Protein AF-A0AAJ2PF95-F1 (afdb_monomer)

Foldseek 3Di:
DDDPPVVVVVVVVVVVVVVVVVCCVVPPPPPPPVDPPPLPQPDPLPPLADPDDLHFHFPDWDQFPFFIKGFDQDDNVPSDGDPQPLPFAAKEKEWEAEDVDPFRVLLVSCPVVVPQQRGQYKYWYQHCPVWVLSVVLQVVLCVPAPPPDDDRAPGKMDMLSHDIDGTNVRCVPPVVVVNVVDHGGPDPVSVCCSQAVPPPDPPDPPDGSHDQIWIDGNGMIGGGDPPHDDDPVLVCLVSDSPRDPVVNNVPTD

pLDDT: mean 74.87, std 19.14, range [31.38, 97.44]

Mean predicted aligned error: 12.52 Å

Structure (mmCIF, N/CA/C/O backbone):
data_AF-A0AAJ2PF95-F1
#
_entry.id   AF-A0AAJ2PF95-F1
#
loop_
_atom_site.group_PDB
_atom_site.id
_atom_site.type_symbol
_atom_site.label_atom_id
_atom_site.label_alt_id
_atom_site.label_comp_id
_atom_site.label_asym_id
_atom_site.label_entity_id
_atom_site.label_seq_id
_atom_site.pdbx_PDB_ins_code
_atom_site.Cartn_x
_atom_site.Cartn_y
_atom_site.Cartn_z
_atom_site.occupancy
_atom_site.B_iso_or_equiv
_atom_site.auth_seq_id
_atom_site.auth_comp_id
_atom_site.auth_asym_id
_atom_site.auth_atom_id
_atom_site.pdbx_PDB_model_num
ATOM 1 N N . MET A 1 1 ? -12.229 35.354 -68.112 1.00 49.75 1 MET A N 1
ATOM 2 C CA . MET A 1 1 ? -12.678 34.132 -67.404 1.00 49.75 1 MET A CA 1
ATOM 3 C C . MET A 1 1 ? -13.772 34.491 -66.403 1.00 49.75 1 MET A C 1
ATOM 5 O O . MET A 1 1 ? -13.481 35.131 -65.404 1.00 49.75 1 MET A O 1
ATOM 9 N N . LYS A 1 2 ? -15.037 34.143 -66.683 1.00 48.41 2 LYS A N 1
ATOM 10 C CA . LYS A 1 2 ? -16.160 34.312 -65.741 1.00 48.41 2 LYS A CA 1
ATOM 11 C C . LYS A 1 2 ? -16.232 33.072 -64.848 1.00 48.41 2 LYS A C 1
ATOM 13 O O . LYS A 1 2 ? -16.823 32.069 -65.239 1.00 48.41 2 LYS A O 1
ATOM 18 N N . VAL A 1 3 ? -15.609 33.121 -63.673 1.00 49.09 3 VAL A N 1
ATOM 19 C CA . VAL A 1 3 ? -15.784 32.073 -62.657 1.00 49.09 3 VAL A CA 1
ATOM 20 C C . VAL A 1 3 ? -17.234 32.143 -62.172 1.00 49.09 3 VAL A C 1
ATOM 22 O O . VAL A 1 3 ? -17.686 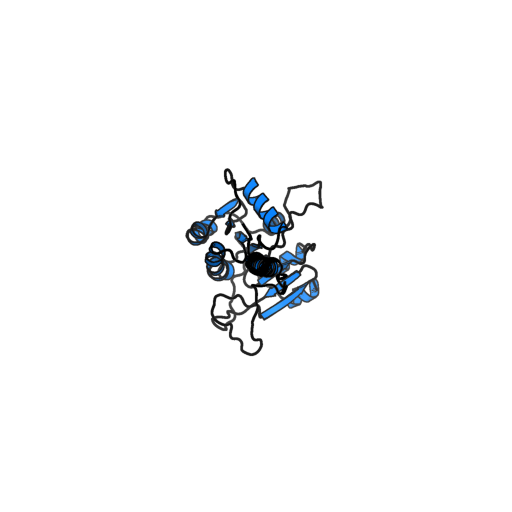33.172 -61.668 1.00 49.09 3 VAL A O 1
ATOM 25 N N . LYS A 1 4 ? -18.003 31.071 -62.405 1.00 51.25 4 LYS A N 1
ATOM 26 C CA . LYS A 1 4 ? -19.416 30.973 -62.015 1.00 51.25 4 LYS A CA 1
ATOM 27 C C . LYS A 1 4 ? -19.523 31.108 -60.493 1.00 51.25 4 LYS A C 1
ATOM 29 O O . LYS A 1 4 ? -19.040 30.235 -59.771 1.00 51.25 4 LYS A O 1
ATOM 34 N N . LYS A 1 5 ? -20.213 32.160 -60.025 1.00 54.34 5 LYS A N 1
ATOM 35 C CA . LYS A 1 5 ? -20.514 32.449 -58.603 1.00 54.34 5 LYS A CA 1
ATOM 36 C C . LYS A 1 5 ? -21.077 31.244 -57.827 1.00 54.34 5 LYS A C 1
ATOM 38 O O . LYS A 1 5 ? -20.900 31.163 -56.620 1.00 54.34 5 LYS A O 1
ATOM 43 N N . SER A 1 6 ? -21.692 30.284 -58.519 1.00 54.66 6 SER A N 1
ATOM 44 C CA . SER A 1 6 ? -22.233 29.050 -57.935 1.00 54.66 6 SER A CA 1
ATOM 45 C C . SER A 1 6 ? -21.166 28.121 -57.328 1.00 54.66 6 SER A C 1
ATOM 47 O O . SER A 1 6 ? -21.443 27.462 -56.334 1.00 54.66 6 SER A O 1
ATOM 49 N N . THR A 1 7 ? -19.935 28.118 -57.846 1.00 57.41 7 THR A N 1
ATOM 50 C CA . THR A 1 7 ? -18.866 27.217 -57.364 1.00 57.41 7 THR A CA 1
ATOM 51 C C . THR A 1 7 ? -18.285 27.671 -56.022 1.00 57.41 7 THR A C 1
ATOM 53 O O . THR A 1 7 ? -17.889 26.855 -55.197 1.00 57.41 7 THR A O 1
ATOM 56 N N . ILE A 1 8 ? -18.279 28.985 -55.772 1.00 60.03 8 ILE A N 1
ATOM 57 C CA . ILE A 1 8 ? -17.765 29.569 -54.525 1.00 60.03 8 ILE A CA 1
ATOM 58 C C . ILE A 1 8 ? -18.729 29.282 -53.366 1.00 60.03 8 ILE A C 1
ATOM 60 O O . ILE A 1 8 ? -18.287 28.950 -52.272 1.00 60.03 8 ILE A O 1
ATOM 64 N N . ALA A 1 9 ? -20.042 29.317 -53.614 1.00 60.72 9 ALA A N 1
ATOM 65 C CA . ALA A 1 9 ? -21.045 29.008 -52.593 1.00 60.72 9 ALA A CA 1
ATOM 66 C C . ALA A 1 9 ? -20.955 27.553 -52.091 1.00 60.72 9 ALA A C 1
ATOM 68 O O . ALA A 1 9 ? -21.144 27.304 -50.900 1.00 60.72 9 ALA A O 1
ATOM 69 N N . PHE A 1 10 ? -20.615 26.610 -52.977 1.00 60.78 10 PHE A N 1
ATOM 70 C CA . PHE A 1 10 ? -20.474 25.194 -52.628 1.00 60.78 10 PHE A CA 1
ATOM 71 C C . PHE A 1 10 ? -19.198 24.915 -51.814 1.00 60.78 10 PHE A C 1
ATOM 73 O O . PHE A 1 10 ? -19.219 24.154 -50.853 1.00 60.78 10 PHE A O 1
ATOM 80 N N . LEU A 1 11 ? -18.088 25.588 -52.136 1.00 58.03 11 LEU A N 1
ATOM 81 C CA . LEU A 1 11 ? -16.842 25.457 -51.370 1.00 58.03 11 LEU A CA 1
ATOM 82 C C . LEU A 1 11 ? -16.960 26.043 -49.956 1.00 58.03 11 LEU A C 1
ATOM 84 O O . LEU A 1 11 ? -16.462 25.444 -49.006 1.00 58.03 11 LEU A O 1
ATOM 88 N N . VAL A 1 12 ? -17.665 27.166 -49.788 1.00 64.88 12 VAL A N 1
ATOM 89 C CA . VAL A 1 12 ? -17.864 27.784 -48.464 1.00 64.88 12 VAL A CA 1
ATOM 90 C C . VAL A 1 12 ? -18.724 26.902 -47.552 1.00 64.88 12 VAL A C 1
ATOM 92 O O . VAL A 1 12 ? -18.428 26.786 -46.365 1.00 64.88 12 VAL A O 1
ATOM 95 N N . THR A 1 13 ? -19.740 26.221 -48.088 1.00 62.06 13 THR A N 1
ATOM 96 C CA . THR A 1 13 ? -20.596 25.323 -47.291 1.00 62.06 13 THR A CA 1
ATOM 97 C C . THR A 1 13 ? -19.867 24.053 -46.850 1.00 62.06 13 THR A C 1
ATOM 99 O O . THR A 1 13 ? -20.012 23.642 -45.700 1.00 62.06 13 THR A O 1
ATOM 102 N N . VAL A 1 14 ? -19.017 23.471 -47.704 1.00 64.62 14 VAL A N 1
ATOM 103 C CA . VAL A 1 14 ? -18.217 22.283 -47.347 1.00 64.62 14 VAL A CA 1
ATOM 104 C C . VAL A 1 14 ? -17.137 22.609 -46.304 1.00 64.62 14 VAL A C 1
ATOM 106 O O . VAL A 1 14 ? -16.909 21.816 -45.384 1.00 64.62 14 VAL A O 1
ATOM 109 N N . PHE A 1 15 ? -16.522 23.795 -46.384 1.00 64.06 15 PHE A N 1
ATOM 110 C CA . PHE A 1 15 ? -15.556 24.241 -45.374 1.00 64.06 15 PHE A CA 1
ATOM 111 C C . PHE A 1 15 ? -16.219 24.531 -44.023 1.00 64.06 15 PHE A C 1
ATOM 113 O O . PHE A 1 15 ? -15.691 24.111 -42.995 1.00 64.06 15 PHE A O 1
ATOM 120 N N . PHE A 1 16 ? -17.398 25.162 -44.002 1.00 61.66 16 PHE A N 1
ATOM 121 C CA . PHE A 1 16 ? -18.117 25.415 -42.748 1.00 61.66 16 PHE A CA 1
ATOM 122 C C . PHE A 1 16 ? -18.617 24.131 -42.078 1.00 61.66 16 PHE A C 1
ATOM 124 O O . PHE A 1 16 ? -18.521 24.020 -40.859 1.00 61.66 16 PHE A O 1
ATOM 131 N N . ALA A 1 17 ? -19.088 23.141 -42.843 1.00 63.66 17 ALA A N 1
ATOM 132 C CA . ALA A 1 17 ? -19.522 21.860 -42.280 1.00 63.66 17 ALA A CA 1
ATOM 133 C C . ALA A 1 17 ? -18.354 21.082 -41.651 1.00 63.66 17 ALA A C 1
ATOM 135 O O . ALA A 1 17 ? -18.479 20.564 -40.543 1.00 63.66 17 ALA A O 1
ATOM 136 N N . SER A 1 18 ? -17.192 21.068 -42.311 1.00 61.19 18 SER A N 1
ATOM 137 C CA . SER A 1 18 ? -15.987 20.417 -41.780 1.00 61.19 18 SER A CA 1
ATOM 138 C C . SER A 1 18 ? -15.461 21.121 -40.526 1.00 61.19 18 SER A C 1
ATOM 140 O O . SER A 1 18 ? -15.064 20.459 -39.569 1.00 61.19 18 SER A O 1
ATOM 142 N N . PHE A 1 19 ? -15.519 22.457 -40.490 1.00 62.78 19 PHE A N 1
ATOM 143 C CA . PHE A 1 19 ? -15.097 23.231 -39.323 1.00 62.78 19 PHE A CA 1
ATOM 144 C C . PHE A 1 19 ? -16.061 23.062 -38.142 1.00 62.78 19 PHE A C 1
ATOM 146 O O . PHE A 1 19 ? -15.605 22.940 -37.011 1.00 62.78 19 PHE A O 1
ATOM 153 N N . LEU A 1 20 ? -17.376 22.973 -38.385 1.00 60.09 20 LEU A N 1
ATOM 154 C CA . LEU A 1 20 ? -18.355 22.719 -37.322 1.00 60.09 20 LEU A CA 1
ATOM 155 C C . LEU A 1 20 ? -18.208 21.314 -36.729 1.00 60.09 20 LEU A C 1
ATOM 157 O O . LEU A 1 20 ? -1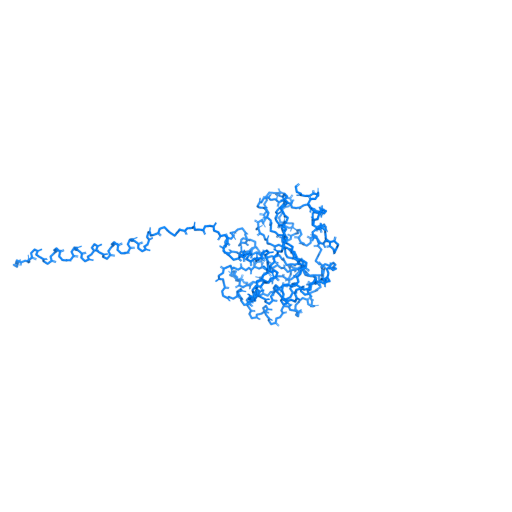8.289 21.167 -35.516 1.00 60.09 20 LEU A O 1
ATOM 161 N N . VAL A 1 21 ? -17.954 20.290 -37.549 1.00 62.69 21 VAL A N 1
ATOM 162 C CA . VAL A 1 21 ? -17.712 18.923 -37.053 1.00 62.69 21 VAL A CA 1
ATOM 163 C C . VAL A 1 21 ? -16.414 18.865 -36.247 1.00 62.69 21 VAL A C 1
ATOM 165 O O . VAL A 1 21 ? -16.394 18.276 -35.170 1.00 62.69 21 VAL A O 1
ATOM 168 N N . TYR A 1 22 ? -15.352 19.537 -36.704 1.00 62.16 22 TYR A N 1
ATOM 169 C CA . TYR A 1 22 ? -14.093 19.606 -35.960 1.00 62.16 22 TYR A CA 1
ATOM 170 C C . TYR A 1 22 ? -14.236 20.389 -34.648 1.00 62.16 22 TYR A C 1
ATOM 172 O O . TYR A 1 22 ? -13.659 20.004 -33.634 1.00 62.16 22 TYR A O 1
ATOM 180 N N . PHE A 1 23 ? -15.032 21.460 -34.636 1.00 60.00 23 PHE A N 1
ATOM 181 C CA . PHE A 1 23 ? -15.276 22.256 -33.435 1.00 60.00 23 PHE A CA 1
ATOM 182 C C . PHE A 1 23 ? -16.171 21.511 -32.439 1.00 60.00 23 PHE A C 1
ATOM 184 O O . PHE A 1 23 ? -15.844 2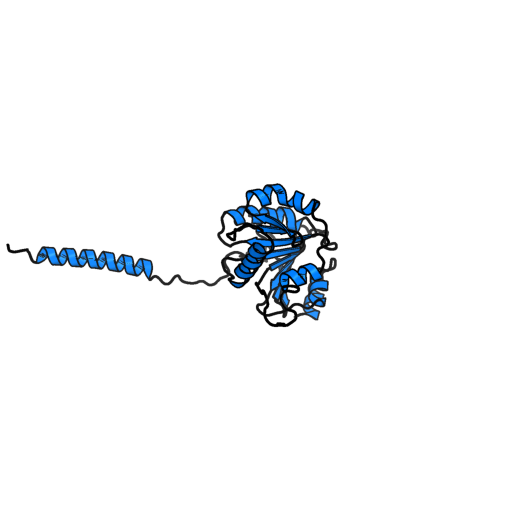1.458 -31.262 1.00 60.00 23 PHE A O 1
ATOM 191 N N . VAL A 1 24 ? -17.241 20.851 -32.894 1.00 58.19 24 VAL A N 1
ATOM 192 C CA . VAL A 1 24 ? -18.117 20.050 -32.022 1.00 58.19 24 VAL A CA 1
ATOM 193 C C . VAL A 1 24 ? -17.367 18.844 -31.453 1.00 58.19 24 VAL A C 1
ATOM 195 O O . VAL A 1 24 ? -17.472 18.592 -30.261 1.00 58.19 24 VAL A O 1
ATOM 198 N N . LEU A 1 25 ? -16.546 18.139 -32.237 1.00 55.69 25 LEU A N 1
ATOM 199 C CA . LEU A 1 25 ? -15.785 16.996 -31.717 1.00 55.69 25 LEU A CA 1
ATOM 200 C C . LEU A 1 25 ? -14.679 17.392 -30.724 1.00 55.69 25 LEU A C 1
ATOM 202 O O . LEU A 1 25 ? -14.365 16.595 -29.846 1.00 55.69 25 LEU A O 1
ATOM 206 N N . ASN A 1 26 ? -14.120 18.605 -30.818 1.00 54.12 26 ASN A N 1
ATOM 207 C CA . ASN A 1 26 ? -13.068 19.072 -29.903 1.00 54.12 26 ASN A CA 1
ATOM 208 C C . ASN A 1 26 ? -13.576 19.930 -28.729 1.00 54.12 26 ASN A C 1
ATOM 210 O O . ASN A 1 26 ? -12.820 20.157 -27.789 1.00 54.12 26 ASN A O 1
ATOM 214 N N . PHE A 1 27 ? -14.828 20.403 -28.761 1.00 46.56 27 PHE A N 1
ATOM 215 C CA . PHE A 1 27 ? -15.427 21.233 -27.703 1.00 46.56 27 PHE A CA 1
ATOM 216 C C . PHE A 1 27 ? -16.686 20.638 -27.072 1.00 46.56 27 PHE A C 1
ATOM 218 O O . PHE A 1 27 ? -17.376 21.337 -26.328 1.00 46.56 27 PHE A O 1
ATOM 225 N N . LEU A 1 28 ? -16.995 19.357 -27.295 1.00 38.19 28 LEU A N 1
ATOM 226 C CA . LEU A 1 28 ? -17.899 18.680 -26.371 1.00 38.19 28 LEU A CA 1
ATOM 227 C C . LEU A 1 28 ? -17.238 18.711 -24.985 1.00 38.19 28 LEU A C 1
ATOM 229 O O . LEU A 1 28 ? -16.157 18.138 -24.833 1.00 38.19 28 LEU A O 1
ATOM 233 N N . PRO A 1 29 ? -17.835 19.382 -23.980 1.00 36.22 29 PRO A N 1
ATOM 234 C CA . PRO A 1 29 ? -17.326 19.293 -22.628 1.00 36.22 29 PRO A CA 1
ATOM 235 C C . PRO A 1 29 ? -17.356 17.816 -22.261 1.00 36.22 29 PRO A C 1
ATOM 237 O O . PRO A 1 29 ? -18.418 17.186 -22.267 1.00 36.22 29 PRO A O 1
ATOM 240 N N . TYR A 1 30 ? -16.175 17.257 -22.000 1.00 37.72 30 TYR A N 1
ATOM 241 C CA . TYR A 1 30 ? -16.050 15.979 -21.328 1.00 37.72 30 TYR A CA 1
ATOM 242 C C . TYR A 1 30 ? -16.846 16.121 -20.035 1.00 37.72 30 TYR A C 1
ATOM 244 O O . TYR A 1 30 ? -16.465 16.851 -19.122 1.00 37.72 30 TYR A O 1
ATOM 252 N N . ARG A 1 31 ? -18.042 15.535 -20.036 1.00 31.38 31 ARG A N 1
ATOM 253 C CA . ARG A 1 31 ? -18.961 15.581 -18.914 1.00 31.38 31 ARG A CA 1
ATOM 254 C C . ARG A 1 31 ? -18.322 14.717 -17.839 1.00 31.38 31 ARG A C 1
ATOM 256 O O . ARG A 1 31 ? -18.478 13.499 -17.850 1.00 31.38 31 ARG A O 1
ATOM 263 N N . GLU A 1 32 ? -17.560 15.360 -16.961 1.00 34.88 32 GLU A N 1
ATOM 264 C CA . GLU A 1 32 ? -17.130 14.811 -15.682 1.00 34.88 32 GLU A CA 1
ATOM 265 C C . GLU A 1 32 ? -18.383 14.434 -14.891 1.00 34.88 32 GLU A C 1
ATOM 267 O O . GLU A 1 32 ? -18.931 15.204 -14.108 1.00 34.88 32 GLU A O 1
ATOM 272 N N . ASN A 1 33 ? -18.855 13.211 -15.101 1.00 32.41 33 ASN A N 1
ATOM 273 C CA . ASN A 1 33 ? -19.470 12.478 -14.015 1.00 32.41 33 ASN A CA 1
ATOM 274 C C . ASN A 1 33 ? -18.314 12.055 -13.108 1.00 32.41 33 ASN A C 1
ATOM 276 O O . ASN A 1 33 ? -17.716 10.992 -13.285 1.00 32.41 33 ASN A O 1
ATOM 280 N N . SER A 1 34 ? -17.970 12.939 -12.172 1.00 36.81 34 SER A N 1
ATOM 281 C CA . SER A 1 34 ? -17.096 12.681 -11.032 1.00 36.81 34 SER A CA 1
ATOM 282 C C . SER A 1 34 ? -17.776 11.695 -10.074 1.00 36.81 34 SER A C 1
ATOM 284 O O . SER A 1 34 ? -18.208 12.035 -8.975 1.00 36.81 34 SER A O 1
ATOM 286 N N . THR A 1 35 ? -17.926 10.459 -10.524 1.00 35.91 35 THR A N 1
ATOM 287 C CA . THR A 1 35 ? -18.159 9.312 -9.655 1.00 35.91 35 THR A CA 1
ATOM 288 C C . THR A 1 35 ? -16.923 8.448 -9.766 1.00 35.91 35 THR A C 1
ATOM 290 O O . THR A 1 35 ? -16.641 7.931 -10.849 1.00 35.91 35 THR A O 1
ATOM 293 N N . ASP A 1 36 ? -16.193 8.364 -8.658 1.00 38.47 36 ASP A N 1
ATOM 294 C CA . ASP A 1 36 ? -15.033 7.518 -8.391 1.00 38.47 36 ASP A CA 1
ATOM 295 C C . ASP A 1 36 ? -15.067 6.203 -9.172 1.00 38.47 36 ASP A C 1
ATOM 297 O O . ASP A 1 36 ? -15.659 5.195 -8.778 1.00 38.47 36 ASP A O 1
ATOM 301 N N . SER A 1 37 ? -14.453 6.226 -10.349 1.00 36.28 37 SER A N 1
ATOM 302 C CA . SER A 1 37 ? -14.441 5.093 -11.254 1.00 36.28 37 SER A CA 1
ATOM 303 C C . SER A 1 37 ? -13.314 4.149 -10.852 1.00 36.28 37 SER A C 1
ATOM 305 O O . SER A 1 37 ? -12.132 4.463 -11.013 1.00 36.28 37 SER A O 1
ATOM 307 N N . TYR A 1 38 ? -13.759 2.987 -10.362 1.00 38.72 38 TYR A N 1
ATOM 308 C CA . TYR A 1 38 ? -13.030 1.759 -10.035 1.00 38.72 38 TYR A CA 1
ATOM 309 C C . TYR A 1 38 ? -12.476 1.578 -8.618 1.00 38.72 38 TYR A C 1
ATOM 311 O O . TYR A 1 38 ? -11.459 0.926 -8.424 1.00 38.72 38 TYR A O 1
ATOM 319 N N . VAL A 1 39 ? -13.299 1.921 -7.623 1.00 41.00 39 VAL A N 1
ATOM 320 C CA . VAL A 1 39 ? -13.840 0.830 -6.794 1.00 41.00 39 VAL A CA 1
ATOM 321 C C . VAL A 1 39 ? -15.363 0.962 -6.733 1.00 41.00 39 VAL A C 1
ATOM 323 O O . VAL A 1 39 ? -15.931 1.544 -5.815 1.00 41.00 39 VAL A O 1
ATOM 326 N N . GLN A 1 40 ? -16.059 0.464 -7.759 1.00 35.66 40 GLN A N 1
ATOM 327 C CA . GLN A 1 40 ? -17.509 0.304 -7.660 1.00 35.66 40 GLN A CA 1
ATOM 328 C C . GLN A 1 40 ? -17.790 -0.875 -6.723 1.00 35.66 40 GLN A C 1
ATOM 330 O O . GLN A 1 40 ? -17.812 -2.033 -7.142 1.00 35.66 40 GLN A O 1
ATOM 335 N N . PHE A 1 41 ? -18.001 -0.566 -5.445 1.00 45.66 41 PHE A N 1
ATOM 336 C CA . PHE A 1 41 ? -18.520 -1.488 -4.438 1.00 45.66 41 PHE A CA 1
ATOM 337 C C . PHE A 1 41 ? -19.995 -1.793 -4.728 1.00 45.66 41 PHE A C 1
ATOM 339 O O . PHE A 1 41 ? -20.891 -1.346 -4.017 1.00 45.66 41 PHE A O 1
ATOM 346 N N . SER A 1 42 ? -20.289 -2.530 -5.799 1.00 35.91 42 SER A N 1
ATOM 347 C CA . SER A 1 42 ? -21.622 -3.111 -5.964 1.00 35.91 42 SER A CA 1
ATOM 348 C C . SER A 1 42 ? -21.691 -4.400 -5.149 1.00 35.91 42 SER A C 1
ATOM 350 O O . SER A 1 42 ? -21.627 -5.504 -5.676 1.00 35.91 42 SER A O 1
ATOM 352 N N . CYS A 1 43 ? -21.765 -4.259 -3.827 1.00 43.31 43 CYS A N 1
ATOM 353 C CA . CYS A 1 43 ? -22.293 -5.323 -2.985 1.00 43.31 43 CYS A CA 1
ATOM 354 C C . CYS A 1 43 ? -23.809 -5.160 -2.970 1.00 43.31 43 CYS A C 1
ATOM 356 O O . CYS A 1 43 ? -24.310 -4.171 -2.427 1.00 43.31 43 CYS A O 1
ATOM 358 N N . ARG A 1 44 ? -24.561 -6.110 -3.535 1.00 39.12 44 ARG A N 1
ATOM 359 C CA . ARG A 1 44 ? -25.987 -6.196 -3.197 1.00 39.12 44 ARG A CA 1
ATOM 360 C C . ARG A 1 44 ? -26.085 -6.597 -1.728 1.00 39.12 44 ARG A C 1
ATOM 362 O O . ARG A 1 44 ? -25.755 -7.728 -1.372 1.00 39.12 44 ARG A O 1
ATOM 369 N N . LYS A 1 45 ? -26.525 -5.657 -0.883 1.00 40.84 45 LYS A N 1
ATOM 370 C CA . LYS A 1 45 ? -26.772 -5.851 0.562 1.00 40.84 45 LYS A CA 1
ATOM 371 C C . LYS A 1 45 ? -27.725 -7.015 0.854 1.00 40.84 45 LYS A C 1
ATOM 373 O O . LYS A 1 45 ? -27.745 -7.538 1.958 1.00 40.84 45 LYS A O 1
ATOM 378 N N . ASP A 1 46 ? -28.513 -7.386 -0.137 1.00 39.69 46 ASP A N 1
ATOM 379 C CA . ASP A 1 46 ? -29.712 -8.197 -0.051 1.00 39.69 46 ASP A CA 1
ATOM 380 C C . ASP A 1 46 ? -29.495 -9.665 -0.456 1.00 39.69 46 ASP A C 1
ATOM 382 O O . ASP A 1 46 ? -30.399 -10.473 -0.258 1.00 39.69 46 ASP A O 1
ATOM 386 N N . MET A 1 47 ? -28.312 -10.052 -0.962 1.00 33.81 47 MET A N 1
ATOM 387 C CA . MET A 1 47 ? -28.090 -11.439 -1.417 1.00 33.81 47 MET A CA 1
ATOM 388 C C . MET A 1 47 ? -26.779 -12.113 -1.003 1.00 33.81 47 MET A C 1
ATOM 390 O O . MET A 1 47 ? -26.652 -13.307 -1.241 1.00 33.81 47 MET A O 1
ATOM 394 N N . GLY A 1 48 ? -25.809 -11.435 -0.382 1.00 34.81 48 GLY A N 1
ATOM 395 C CA . GLY A 1 48 ? -24.568 -12.105 0.052 1.00 34.81 48 GLY A CA 1
ATOM 396 C C . GLY A 1 48 ? -23.765 -12.774 -1.080 1.00 34.81 48 GLY A C 1
ATOM 397 O O . GLY A 1 48 ? -22.916 -13.614 -0.803 1.00 34.81 48 GLY A O 1
ATOM 398 N N . ILE A 1 49 ? -24.028 -12.409 -2.340 1.00 34.69 49 ILE A N 1
ATOM 399 C CA . ILE A 1 49 ? -23.348 -12.928 -3.530 1.00 34.69 49 ILE A CA 1
ATOM 400 C C . ILE A 1 49 ? -22.537 -11.782 -4.133 1.00 34.69 49 ILE A C 1
ATOM 402 O O . ILE A 1 49 ? -23.095 -10.782 -4.590 1.00 34.69 49 ILE A O 1
ATOM 406 N N . CYS A 1 50 ? -21.216 -11.934 -4.116 1.00 44.03 50 CYS A N 1
ATOM 407 C CA . CYS A 1 50 ? -20.279 -11.064 -4.813 1.00 44.03 50 CYS A CA 1
ATOM 408 C C . CYS A 1 50 ? -20.095 -11.644 -6.222 1.00 44.03 50 CYS A C 1
ATOM 410 O O . CYS A 1 50 ? -19.682 -12.796 -6.362 1.00 44.03 50 CYS A O 1
ATOM 412 N N . GLU A 1 51 ? -20.449 -10.901 -7.273 1.00 38.34 51 GLU A N 1
ATOM 413 C CA . GLU A 1 51 ? -20.273 -11.398 -8.640 1.00 38.34 51 GLU A CA 1
ATOM 414 C C . GLU A 1 51 ? -18.781 -11.577 -8.956 1.00 38.34 51 GLU A C 1
ATOM 416 O O . GLU A 1 51 ? -17.968 -10.654 -8.857 1.00 38.34 51 GLU A O 1
ATOM 421 N N . HIS A 1 52 ? -18.458 -12.826 -9.290 1.00 43.22 52 HIS A N 1
ATOM 422 C CA . HIS A 1 52 ? -17.170 -13.359 -9.706 1.00 43.22 52 HIS A CA 1
ATOM 423 C C . HIS A 1 52 ? -16.520 -12.486 -10.784 1.00 43.22 52 HIS A C 1
ATOM 425 O O . HIS A 1 52 ? -16.931 -12.555 -11.933 1.00 43.22 52 HIS A O 1
ATOM 431 N N . GLU A 1 53 ? -15.500 -11.700 -10.419 1.00 42.97 53 GLU A N 1
ATOM 432 C CA . GLU A 1 53 ? -14.522 -11.113 -11.357 1.00 42.97 53 GLU A CA 1
ATOM 433 C C . GLU A 1 53 ? -13.385 -10.372 -10.624 1.00 42.97 53 GLU A C 1
ATOM 435 O O . GLU A 1 53 ? -13.016 -9.254 -10.968 1.00 42.97 53 GLU A O 1
ATOM 440 N N . GLY A 1 54 ? -12.837 -10.955 -9.549 1.00 48.50 54 GLY A N 1
ATOM 441 C CA . GLY A 1 54 ? -11.697 -10.342 -8.854 1.00 48.50 54 GLY A CA 1
ATOM 442 C C . GLY A 1 54 ? -11.991 -8.921 -8.362 1.00 48.50 54 GLY A C 1
ATOM 443 O O . GLY A 1 54 ? -11.170 -8.021 -8.555 1.00 48.50 54 GLY A O 1
ATOM 444 N N . LYS A 1 55 ? -13.151 -8.714 -7.720 1.00 54.34 55 LYS A N 1
ATOM 445 C CA . LYS A 1 55 ? -13.518 -7.467 -7.029 1.00 54.34 55 LYS A CA 1
ATOM 446 C C . LYS A 1 55 ? -13.452 -7.655 -5.512 1.00 54.34 55 LYS A C 1
ATOM 448 O O . LYS A 1 55 ? -13.927 -8.664 -4.997 1.00 54.34 55 LYS A O 1
ATOM 453 N N . ILE A 1 56 ? -12.886 -6.666 -4.815 1.00 60.06 56 ILE A N 1
ATOM 454 C CA . ILE A 1 56 ? -12.833 -6.629 -3.353 1.00 60.06 56 ILE A CA 1
ATOM 455 C C . ILE A 1 56 ? -14.143 -6.029 -2.881 1.00 60.06 56 ILE A C 1
ATOM 457 O O . ILE A 1 56 ? -14.530 -4.931 -3.289 1.00 60.06 56 ILE A O 1
ATOM 461 N N . CYS A 1 57 ? -14.846 -6.776 -2.051 1.00 65.25 57 CYS A N 1
ATOM 462 C CA . CYS A 1 57 ? -16.032 -6.299 -1.378 1.00 65.25 57 CYS A CA 1
ATOM 463 C C . CYS A 1 57 ? -15.645 -5.881 0.033 1.00 65.25 57 CYS A C 1
ATOM 465 O O . CYS A 1 57 ? -14.752 -6.463 0.634 1.00 65.25 57 CYS A O 1
ATOM 467 N N . PHE A 1 58 ? -16.299 -4.837 0.529 1.00 72.69 58 PHE A N 1
ATOM 468 C CA . PHE A 1 58 ? -16.271 -4.499 1.941 1.00 72.69 58 PHE A CA 1
ATOM 469 C C . PHE A 1 58 ? -17.711 -4.366 2.388 1.00 72.69 58 PHE A C 1
ATOM 471 O O . PHE A 1 58 ? -18.480 -3.587 1.817 1.00 72.69 58 PHE A O 1
ATOM 478 N N . ARG A 1 59 ? -18.092 -5.175 3.373 1.00 72.94 59 ARG A N 1
ATOM 479 C CA . ARG A 1 59 ? -19.451 -5.171 3.924 1.00 72.94 59 ARG A CA 1
ATOM 480 C C . ARG A 1 59 ? -19.653 -4.014 4.882 1.00 72.94 59 ARG A C 1
ATOM 482 O O . ARG A 1 59 ? -20.756 -3.476 4.981 1.00 72.94 59 ARG A O 1
ATOM 489 N N . GLU A 1 60 ? -18.581 -3.633 5.563 1.00 80.88 60 GLU A N 1
ATOM 490 C CA . GLU A 1 60 ? -18.597 -2.599 6.575 1.00 80.88 60 GLU A CA 1
ATOM 491 C C . GLU A 1 60 ? -17.662 -1.464 6.185 1.00 80.88 60 GLU A C 1
ATOM 493 O O . GLU A 1 60 ? -16.596 -1.650 5.590 1.00 80.88 60 GLU A O 1
ATOM 498 N N . SER A 1 61 ? -18.083 -0.256 6.538 1.00 88.31 61 SER A N 1
ATOM 499 C CA . SER A 1 61 ? -17.225 0.909 6.461 1.00 88.31 61 SER A CA 1
ATOM 500 C C . SER A 1 61 ? -17.416 1.779 7.685 1.00 88.31 61 SER A C 1
ATOM 502 O O . SER A 1 61 ? -18.553 2.017 8.097 1.00 88.31 61 SER A O 1
ATOM 504 N N . LEU A 1 62 ? -16.315 2.300 8.207 1.00 91.12 62 LEU A N 1
ATOM 505 C CA . LEU A 1 62 ? -16.298 3.248 9.304 1.00 91.12 62 LEU A CA 1
ATOM 506 C C . LEU A 1 62 ? -15.650 4.546 8.835 1.00 91.12 62 LEU A C 1
ATOM 508 O O . LEU A 1 62 ? -14.492 4.559 8.427 1.00 91.12 62 LEU A O 1
ATOM 512 N N . GLU A 1 63 ? -16.401 5.637 8.927 1.00 93.38 63 GLU A N 1
ATOM 513 C CA . GLU A 1 63 ? -15.841 6.977 8.806 1.00 93.38 63 GLU A CA 1
ATOM 514 C C . GLU A 1 63 ? -15.204 7.365 10.146 1.00 93.38 63 GLU A C 1
ATOM 516 O O . GLU A 1 63 ? -15.822 7.267 11.210 1.00 93.38 63 GLU A O 1
ATOM 521 N N . THR A 1 64 ? -13.955 7.803 10.084 1.00 92.94 64 THR A N 1
ATOM 522 C CA . THR A 1 64 ? -13.193 8.339 11.215 1.00 92.94 64 THR A CA 1
ATOM 523 C C . THR A 1 64 ? -12.755 9.756 10.877 1.00 92.94 64 THR A C 1
ATOM 525 O O . THR A 1 64 ? -12.804 10.178 9.714 1.00 92.94 64 THR A O 1
ATOM 528 N N . LYS A 1 65 ? -12.257 10.502 11.863 1.00 91.06 65 LYS A N 1
ATOM 529 C CA . LYS A 1 65 ? -11.654 11.813 11.587 1.00 91.06 65 LYS A CA 1
ATOM 530 C C . LYS A 1 65 ? -10.460 11.737 10.625 1.00 91.06 65 LYS A C 1
ATOM 532 O O . LYS A 1 65 ? -10.238 12.687 9.889 1.00 91.06 65 LYS A O 1
ATOM 537 N N . TYR A 1 66 ? -9.760 10.599 10.568 1.00 90.12 66 TYR A N 1
ATOM 538 C CA . TYR A 1 66 ? -8.567 10.404 9.735 1.00 90.12 66 TYR A CA 1
ATOM 539 C C . TYR A 1 66 ? -8.843 9.866 8.328 1.00 90.12 66 TYR A C 1
ATOM 541 O O . TYR A 1 66 ? -7.943 9.839 7.489 1.00 90.12 66 TYR A O 1
ATOM 549 N N . GLY A 1 67 ? -10.065 9.409 8.061 1.00 90.75 67 GLY A N 1
ATOM 550 C CA . GLY A 1 67 ? -10.400 8.742 6.811 1.00 90.75 67 GLY A CA 1
ATOM 551 C C . GLY A 1 67 ? -11.411 7.625 6.989 1.00 90.75 67 GLY A C 1
ATOM 552 O O . GLY A 1 67 ? -12.034 7.475 8.044 1.00 90.75 67 GLY A O 1
ATOM 553 N N . LYS A 1 68 ? -11.555 6.831 5.938 1.00 93.25 68 LYS A N 1
ATOM 554 C CA . LYS A 1 68 ? -12.510 5.737 5.867 1.00 93.25 68 LYS A CA 1
ATOM 555 C C . LYS A 1 68 ? -11.796 4.406 6.016 1.00 93.25 68 LYS A C 1
ATOM 557 O O . LYS A 1 68 ? -10.867 4.110 5.268 1.00 93.25 68 LYS A O 1
ATOM 562 N N . ILE A 1 69 ? -12.262 3.591 6.952 1.00 92.31 69 ILE A N 1
ATOM 563 C CA . ILE A 1 69 ? -11.865 2.192 7.055 1.00 92.31 69 ILE A CA 1
ATOM 564 C C . ILE A 1 69 ? -12.903 1.364 6.318 1.00 92.31 69 ILE A C 1
ATOM 566 O O . ILE A 1 69 ? -14.096 1.473 6.594 1.00 92.31 69 ILE A O 1
ATOM 570 N N . LEU A 1 70 ? -12.444 0.541 5.390 1.00 90.62 70 LEU A N 1
ATOM 571 C CA . LEU A 1 70 ? -13.232 -0.484 4.728 1.00 90.62 70 LEU A CA 1
ATOM 572 C C . LEU A 1 70 ? -12.833 -1.835 5.320 1.00 90.62 70 LEU A C 1
ATOM 574 O O . LEU A 1 70 ? -11.640 -2.095 5.476 1.00 90.62 70 LEU A O 1
ATOM 578 N N . TYR A 1 71 ? -13.807 -2.665 5.680 1.00 83.88 71 TYR A N 1
ATOM 579 C CA . TYR A 1 71 ? -13.574 -3.936 6.367 1.00 83.88 71 TYR A CA 1
ATOM 580 C C . TYR A 1 71 ? -14.457 -5.047 5.790 1.00 83.88 71 TYR A C 1
ATOM 582 O O . TYR A 1 71 ? -15.657 -4.843 5.569 1.00 83.88 71 TYR A O 1
ATOM 590 N N . ASP A 1 72 ? -13.860 -6.216 5.536 1.00 76.12 72 ASP A N 1
ATOM 591 C CA . ASP A 1 72 ? -14.601 -7.431 5.185 1.00 76.12 72 ASP A CA 1
ATOM 592 C C . ASP A 1 72 ? -14.093 -8.653 5.962 1.00 76.12 72 ASP A C 1
ATOM 594 O O . ASP A 1 72 ? -13.023 -9.176 5.657 1.00 76.12 72 ASP A O 1
ATOM 598 N N . PRO A 1 73 ? -14.831 -9.161 6.957 1.00 60.25 73 PRO A N 1
ATOM 599 C CA . PRO A 1 73 ? -14.471 -10.410 7.623 1.00 60.25 73 PRO A CA 1
ATOM 600 C C . PRO A 1 73 ? -14.735 -11.668 6.772 1.00 60.25 73 PRO A C 1
ATOM 602 O O . PRO A 1 73 ? -14.371 -12.767 7.191 1.00 60.25 73 PRO A O 1
ATOM 605 N N . PHE A 1 74 ? -15.365 -11.552 5.596 1.00 60.75 74 PHE A N 1
ATOM 606 C CA . PHE A 1 74 ? -15.859 -12.704 4.843 1.00 60.75 74 PHE A CA 1
ATOM 607 C C . PHE A 1 74 ? -15.174 -12.899 3.490 1.00 60.75 74 PHE A C 1
ATOM 609 O O . PHE A 1 74 ? -15.003 -11.972 2.702 1.00 60.75 74 PHE A O 1
ATOM 616 N N . ASP A 1 75 ? -14.891 -14.160 3.165 1.00 62.09 75 ASP A N 1
ATOM 617 C CA . ASP A 1 75 ? -14.597 -14.556 1.795 1.00 62.09 75 ASP A CA 1
ATOM 618 C C . ASP A 1 75 ? -15.873 -14.475 0.957 1.00 62.09 75 ASP A C 1
ATOM 620 O O . ASP A 1 75 ? -16.784 -15.302 1.076 1.00 62.09 75 ASP A O 1
ATOM 624 N N . CYS A 1 76 ? -15.928 -13.517 0.046 1.00 56.59 76 CYS A N 1
ATOM 625 C CA . CYS A 1 76 ? -16.981 -13.450 -0.958 1.00 56.59 76 CYS A CA 1
ATOM 626 C C . CYS A 1 76 ? -17.132 -14.731 -1.793 1.00 56.59 76 CYS A C 1
ATOM 628 O O . CYS A 1 76 ? -18.234 -15.019 -2.257 1.00 56.59 76 CYS A O 1
ATOM 630 N N . SER A 1 77 ? -16.047 -15.479 -2.017 1.00 56.94 77 SER A N 1
ATOM 631 C CA . SER A 1 77 ? -16.056 -16.656 -2.890 1.00 56.94 77 SER A CA 1
ATOM 632 C C . SER A 1 77 ? -16.538 -17.925 -2.189 1.00 56.94 77 SER A C 1
ATOM 634 O O . SER A 1 77 ? -17.200 -18.752 -2.814 1.00 56.94 77 SER A O 1
ATOM 636 N N . SER A 1 78 ? -16.264 -18.071 -0.890 1.00 59.16 78 SER A N 1
ATOM 637 C CA . SER A 1 78 ? -16.683 -19.244 -0.114 1.00 59.16 78 SER A CA 1
ATOM 638 C C . SER A 1 78 ? -17.880 -18.992 0.805 1.00 59.16 78 SER A C 1
ATOM 640 O O . SER A 1 78 ? -18.446 -19.950 1.335 1.00 59.16 78 SER A O 1
ATOM 642 N N . GLY A 1 79 ? -18.287 -17.731 0.994 1.00 62.53 79 GLY A N 1
ATOM 643 C CA . GLY A 1 79 ? -19.373 -17.350 1.901 1.00 62.53 79 GLY A CA 1
ATOM 644 C C . GLY A 1 79 ? -19.062 -17.631 3.375 1.00 62.53 79 GLY A C 1
ATOM 645 O O . GLY A 1 79 ? -19.974 -17.623 4.201 1.00 62.53 79 GLY A O 1
ATOM 646 N N . LYS A 1 80 ? -17.795 -17.907 3.703 1.00 62.06 80 LYS A N 1
ATOM 647 C CA . LYS A 1 80 ? -17.322 -18.227 5.051 1.00 62.06 80 LYS A CA 1
ATOM 648 C C . LYS A 1 80 ? -16.498 -17.080 5.615 1.00 62.06 80 LYS A C 1
ATOM 650 O O . LYS A 1 80 ? -15.879 -16.315 4.878 1.00 62.06 80 LYS A O 1
ATOM 655 N N . GLU A 1 81 ? -16.514 -16.974 6.935 1.00 64.12 81 GLU A N 1
ATOM 656 C CA . GLU A 1 81 ? -15.585 -16.118 7.663 1.00 64.12 81 GLU A CA 1
ATOM 657 C C . GLU A 1 81 ? -14.168 -16.657 7.436 1.00 64.12 81 GLU A C 1
ATOM 659 O O . GLU A 1 81 ? -13.934 -17.862 7.584 1.00 64.12 81 GLU A O 1
ATOM 664 N N . ILE A 1 82 ? -13.251 -15.795 6.991 1.00 63.56 82 ILE A N 1
ATOM 665 C CA . ILE A 1 82 ? -11.843 -16.178 6.862 1.00 63.56 82 ILE A CA 1
ATOM 666 C C . ILE A 1 82 ? -11.176 -15.838 8.181 1.00 63.56 82 ILE A C 1
ATOM 668 O O . ILE A 1 82 ? -11.134 -14.679 8.590 1.00 63.56 82 ILE A O 1
ATOM 672 N N . GLU A 1 83 ? -10.594 -16.848 8.811 1.00 64.69 83 GLU A N 1
ATOM 673 C CA . GLU A 1 83 ? -9.601 -16.614 9.845 1.00 64.69 83 GLU A CA 1
ATOM 674 C C . GLU A 1 83 ? -8.316 -16.141 9.157 1.00 64.69 83 GLU A C 1
ATOM 676 O O . GLU A 1 83 ? -7.581 -16.922 8.549 1.00 64.69 83 GLU A O 1
ATOM 681 N N . TYR A 1 84 ? -8.097 -14.827 9.163 1.00 68.06 84 TYR A N 1
ATOM 682 C CA . TYR A 1 84 ? -6.860 -14.241 8.668 1.00 68.06 84 TYR A CA 1
ATOM 683 C C . TYR A 1 84 ? -5.785 -14.369 9.743 1.00 68.06 84 TYR A C 1
ATOM 685 O O . TYR A 1 84 ? -5.967 -13.919 10.875 1.00 68.06 84 TYR A O 1
ATOM 693 N N . ASP A 1 85 ? -4.634 -14.924 9.370 1.00 69.44 85 ASP A N 1
ATOM 694 C CA . ASP A 1 85 ? -3.439 -14.873 10.204 1.00 69.44 85 ASP A CA 1
ATOM 695 C C . ASP A 1 85 ? -2.858 -13.442 10.174 1.00 69.44 85 ASP A C 1
ATOM 697 O O . ASP A 1 85 ? -2.002 -13.094 9.356 1.00 69.44 85 ASP A O 1
ATOM 701 N N . CYS A 1 86 ? -3.400 -12.588 11.046 1.00 71.88 86 CYS A N 1
ATOM 702 C CA . CYS A 1 86 ? -3.072 -11.168 11.178 1.00 71.8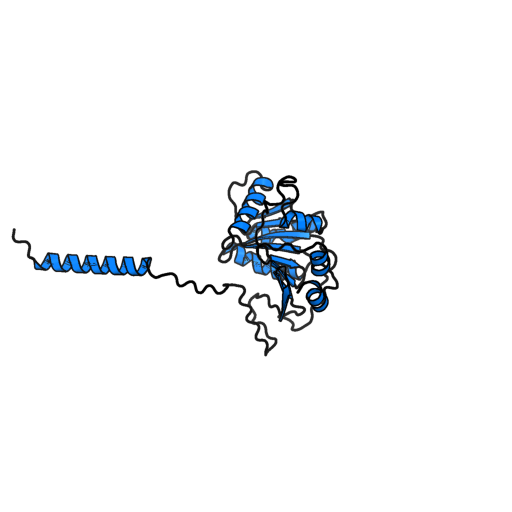8 86 CYS A CA 1
ATOM 703 C C . CYS A 1 86 ? -2.031 -10.876 12.264 1.00 71.88 86 CYS A C 1
ATOM 705 O O . CYS A 1 86 ? -2.111 -9.836 12.932 1.00 71.88 86 CYS A O 1
ATOM 707 N N . TYR A 1 87 ? -1.069 -11.775 12.490 1.00 73.88 87 TYR A N 1
ATOM 708 C CA . TYR A 1 87 ? 0.044 -11.475 13.391 1.00 73.88 87 TYR A CA 1
ATOM 709 C C . TYR A 1 87 ? 0.964 -10.383 12.823 1.00 73.88 87 TYR A C 1
ATOM 711 O O . TYR A 1 87 ? 0.923 -10.066 11.637 1.00 73.88 87 TYR A O 1
ATOM 719 N N . SER A 1 88 ? 1.785 -9.803 13.710 1.00 67.00 88 SER A N 1
ATOM 720 C CA . SER A 1 88 ? 2.672 -8.660 13.440 1.00 67.00 88 SER A CA 1
ATOM 721 C C . SER A 1 88 ? 3.269 -8.693 12.024 1.00 67.00 88 SER A C 1
ATOM 723 O O . SER A 1 88 ? 3.963 -9.666 11.693 1.00 67.00 88 SER A O 1
ATOM 725 N N . PRO A 1 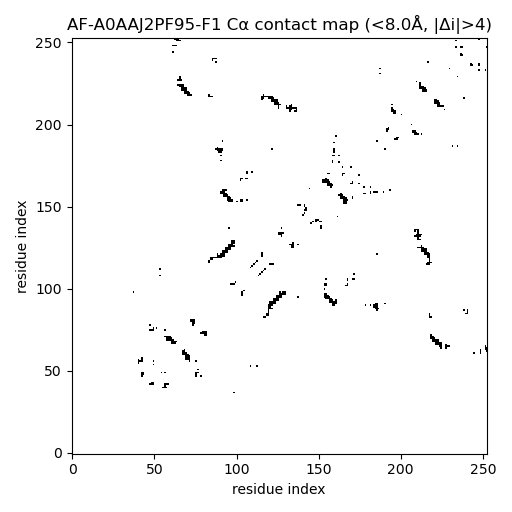89 ? 3.015 -7.667 11.186 1.00 67.00 89 PRO A N 1
ATOM 726 C CA . PRO A 1 89 ? 3.405 -7.708 9.791 1.00 67.00 89 PRO A CA 1
ATOM 727 C C . PRO A 1 89 ? 4.920 -7.795 9.668 1.00 67.00 89 PRO A C 1
ATOM 729 O O . PRO A 1 89 ? 5.673 -6.968 10.184 1.00 67.00 89 PRO A O 1
ATOM 732 N N . LYS A 1 90 ? 5.385 -8.811 8.945 1.00 75.50 90 LYS A N 1
ATOM 733 C CA . LYS A 1 90 ? 6.822 -8.994 8.711 1.00 75.50 90 LYS A CA 1
ATOM 734 C C . LYS A 1 90 ? 7.320 -8.142 7.551 1.00 75.50 90 LYS A C 1
ATOM 736 O O . LYS A 1 90 ? 8.487 -7.779 7.523 1.00 75.50 90 LYS A O 1
ATOM 741 N N . THR A 1 91 ? 6.438 -7.762 6.629 1.00 88.50 91 THR A N 1
ATOM 742 C CA . THR A 1 91 ? 6.841 -7.093 5.390 1.00 88.50 91 THR A CA 1
ATOM 743 C C . THR A 1 91 ? 5.921 -5.926 5.062 1.00 88.50 91 THR A C 1
ATOM 745 O O . THR A 1 91 ? 4.697 -6.075 5.065 1.00 88.50 91 THR A O 1
ATOM 748 N N . CYS A 1 92 ? 6.520 -4.770 4.759 1.00 89.75 92 CYS A N 1
ATOM 749 C CA . CYS A 1 92 ? 5.813 -3.649 4.151 1.00 89.75 92 CYS A CA 1
ATOM 750 C C . CYS A 1 92 ? 6.069 -3.658 2.641 1.00 89.75 92 CYS A C 1
ATOM 752 O O . CYS A 1 92 ? 7.221 -3.729 2.199 1.00 89.75 92 CYS A O 1
ATOM 754 N N . LEU A 1 93 ? 5.011 -3.514 1.856 1.00 93.25 93 LEU A N 1
ATOM 755 C CA . LEU A 1 93 ? 5.067 -3.279 0.423 1.00 93.25 93 LEU A CA 1
ATOM 756 C C . LEU A 1 93 ? 4.607 -1.858 0.128 1.00 93.25 93 LEU A C 1
ATOM 758 O O . LEU A 1 93 ? 3.594 -1.412 0.655 1.00 93.25 93 LEU A O 1
ATOM 762 N N . ILE A 1 94 ? 5.322 -1.167 -0.746 1.00 93.31 94 ILE A N 1
ATOM 763 C CA . ILE A 1 94 ? 4.922 0.135 -1.279 1.00 93.31 94 ILE A CA 1
ATOM 764 C C . ILE A 1 94 ? 4.688 -0.065 -2.756 1.00 93.31 94 ILE A C 1
ATOM 766 O O . ILE A 1 94 ? 5.619 -0.415 -3.477 1.00 93.31 94 ILE A O 1
ATOM 770 N N . TYR A 1 95 ? 3.456 0.119 -3.195 1.00 95.56 95 TYR A N 1
ATOM 771 C CA . TYR A 1 95 ? 3.034 -0.193 -4.544 1.00 95.56 95 TYR A CA 1
ATOM 772 C C . TYR A 1 95 ? 2.558 1.060 -5.249 1.00 95.56 95 TYR A C 1
ATOM 774 O O . TYR A 1 95 ? 1.592 1.680 -4.818 1.00 95.56 95 TYR A O 1
ATOM 782 N N . PHE A 1 96 ? 3.215 1.412 -6.347 1.00 95.69 96 PHE A N 1
ATOM 783 C CA . PHE A 1 96 ? 2.757 2.483 -7.219 1.00 95.69 96 PHE A CA 1
ATOM 784 C C . PHE A 1 96 ? 2.054 1.882 -8.431 1.00 95.69 96 PHE A C 1
ATOM 786 O O . PHE A 1 96 ? 2.613 1.033 -9.137 1.00 95.69 96 PHE A O 1
ATOM 793 N N . THR A 1 97 ? 0.827 2.336 -8.652 1.00 97.06 97 THR A N 1
ATOM 794 C CA . THR A 1 97 ? -0.101 1.829 -9.664 1.00 97.06 97 THR A CA 1
ATOM 795 C C . THR A 1 97 ? -0.824 2.975 -10.369 1.00 97.06 97 THR A C 1
ATOM 797 O O . THR A 1 97 ? -0.666 4.142 -10.009 1.00 97.06 97 THR A O 1
ATOM 800 N N . GLY A 1 98 ? -1.603 2.647 -11.396 1.00 94.88 98 GLY A N 1
ATOM 801 C CA . GLY A 1 98 ? -2.328 3.609 -12.215 1.00 94.88 98 GLY A CA 1
ATOM 802 C C . GLY A 1 98 ? -3.638 3.034 -12.739 1.00 94.88 98 GLY A C 1
ATOM 803 O O . GLY A 1 98 ? -3.639 2.019 -13.442 1.00 94.88 98 GLY A O 1
ATOM 804 N N . ILE A 1 99 ? -4.758 3.698 -12.458 1.00 90.44 99 ILE A N 1
ATOM 805 C CA . ILE A 1 99 ? -6.072 3.325 -12.985 1.00 90.44 99 ILE A CA 1
ATOM 806 C C . ILE A 1 99 ? -6.055 3.496 -14.504 1.00 90.44 99 ILE A C 1
ATOM 808 O O . ILE A 1 99 ? -5.840 4.588 -15.025 1.00 90.44 99 ILE A O 1
ATOM 812 N N . GLY A 1 100 ? -6.310 2.401 -15.220 1.00 91.25 100 GLY A N 1
ATOM 813 C CA . GLY A 1 100 ? -6.232 2.355 -16.681 1.00 91.25 100 GLY A CA 1
ATOM 814 C C . GLY A 1 100 ? -4.863 1.939 -17.228 1.00 91.25 100 GLY A C 1
ATOM 815 O O . GLY A 1 100 ? -4.706 1.884 -18.444 1.00 91.25 100 GLY A O 1
ATOM 816 N N . CYS A 1 101 ? -3.887 1.601 -16.376 1.00 93.69 101 CYS A N 1
ATOM 817 C CA . CYS A 1 101 ? -2.616 1.022 -16.811 1.00 93.69 101 CYS A CA 1
ATOM 818 C C . CYS A 1 101 ? -2.769 -0.487 -17.118 1.00 93.69 101 CYS A C 1
ATOM 820 O O . CYS A 1 101 ? -3.007 -1.274 -16.196 1.00 93.69 101 CYS A O 1
ATOM 822 N N . PRO A 1 102 ? -2.563 -0.943 -18.372 1.00 95.31 102 PRO A N 1
ATOM 823 C CA . PRO A 1 102 ? -2.716 -2.358 -18.731 1.00 95.31 102 PRO A CA 1
ATOM 824 C C . PRO A 1 102 ? -1.730 -3.296 -18.024 1.00 95.31 102 PRO A C 1
ATOM 826 O O . PRO A 1 102 ? -2.037 -4.467 -17.817 1.00 95.31 102 PRO A O 1
ATOM 829 N N . HIS A 1 103 ? -0.545 -2.802 -17.654 1.00 96.62 103 HIS A N 1
ATOM 830 C CA . HIS A 1 103 ? 0.436 -3.586 -16.900 1.00 96.62 103 HIS A CA 1
ATOM 831 C C . HIS A 1 103 ? 0.040 -3.720 -15.422 1.00 96.62 103 HIS A C 1
ATOM 833 O O . HIS A 1 103 ? 0.172 -4.807 -14.863 1.00 96.62 103 HIS A O 1
ATOM 839 N N . CYS A 1 104 ? -0.515 -2.667 -14.808 1.00 95.75 104 CYS A N 1
ATOM 840 C CA . CYS A 1 104 ? -1.026 -2.730 -13.432 1.00 95.75 104 CYS A CA 1
ATOM 841 C C . CYS A 1 104 ? -2.215 -3.690 -13.324 1.00 95.75 104 CYS A C 1
ATOM 843 O O . CYS A 1 104 ? -2.234 -4.532 -12.434 1.00 95.75 104 CYS A O 1
ATOM 845 N N . ALA A 1 105 ? -3.125 -3.676 -14.305 1.00 92.75 105 ALA A N 1
ATOM 846 C CA . ALA A 1 105 ? -4.287 -4.569 -14.339 1.00 92.75 105 ALA A CA 1
ATOM 847 C C . ALA A 1 105 ? -3.930 -6.069 -14.315 1.00 92.75 105 ALA A C 1
ATOM 849 O O . ALA A 1 105 ? -4.740 -6.891 -13.892 1.00 92.75 105 ALA A O 1
ATOM 850 N N . LYS A 1 106 ? -2.719 -6.443 -14.751 1.00 94.12 106 LYS A N 1
ATOM 851 C CA . LYS A 1 106 ? -2.214 -7.818 -14.618 1.00 94.12 106 LYS A CA 1
ATOM 852 C C . LYS A 1 106 ? -1.652 -8.105 -13.229 1.00 94.12 106 LYS A C 1
ATOM 854 O O . LYS A 1 106 ? -1.711 -9.243 -12.786 1.00 94.12 106 LYS A O 1
ATOM 859 N N . VAL A 1 107 ? -1.067 -7.109 -12.568 1.00 95.50 107 VAL A N 1
ATOM 860 C CA . VAL A 1 107 ? -0.452 -7.253 -11.243 1.00 95.50 107 VAL A CA 1
ATOM 861 C C . VAL A 1 107 ? -1.503 -7.229 -10.142 1.00 95.50 107 VAL A C 1
ATOM 863 O O . VAL A 1 107 ? -1.442 -8.077 -9.254 1.00 95.50 107 VAL A O 1
ATOM 866 N N . ASP A 1 108 ? -2.475 -6.319 -10.213 1.00 92.25 108 ASP A N 1
ATOM 867 C CA . ASP A 1 108 ? -3.433 -6.059 -9.134 1.00 92.25 108 ASP A CA 1
ATOM 868 C C . ASP A 1 108 ? -4.120 -7.339 -8.622 1.00 92.25 108 ASP A C 1
ATOM 870 O O . ASP A 1 108 ? -4.063 -7.592 -7.417 1.00 92.25 108 ASP A O 1
ATOM 874 N N . PRO A 1 109 ? -4.683 -8.230 -9.468 1.00 87.56 109 PRO A N 1
ATOM 875 C CA . PRO A 1 109 ? -5.362 -9.417 -8.954 1.00 87.56 109 PRO A CA 1
ATOM 876 C C . PRO A 1 109 ? -4.409 -10.370 -8.219 1.00 87.56 109 PRO A C 1
ATOM 878 O O . PRO A 1 109 ? -4.762 -10.958 -7.196 1.00 87.56 109 PRO A O 1
ATOM 881 N N . HIS A 1 110 ? -3.178 -10.511 -8.711 1.00 89.56 110 HIS A N 1
ATOM 882 C CA . HIS A 1 110 ? -2.172 -11.363 -8.081 1.00 89.56 110 HIS A CA 1
ATOM 883 C C . HIS A 1 110 ? -1.647 -10.752 -6.783 1.00 89.56 110 HIS A C 1
ATOM 885 O O . HIS A 1 110 ? -1.433 -11.479 -5.814 1.00 89.56 110 HIS A O 1
ATOM 891 N N . LEU A 1 111 ? -1.468 -9.432 -6.745 1.00 90.81 111 LEU A N 1
ATOM 892 C CA . LEU A 1 111 ? -1.000 -8.725 -5.563 1.00 90.81 111 LEU A CA 1
ATOM 893 C C . LEU A 1 111 ? -2.065 -8.731 -4.465 1.00 90.81 111 LEU A C 1
A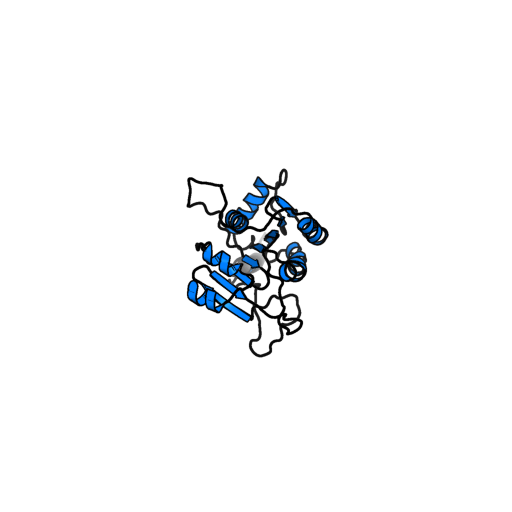TOM 895 O O . LEU A 1 111 ? -1.787 -9.183 -3.359 1.00 90.81 111 LEU A O 1
ATOM 899 N N . PHE A 1 112 ? -3.286 -8.284 -4.756 1.00 87.50 112 PHE A N 1
ATOM 900 C CA . PHE A 1 112 ? -4.320 -8.146 -3.732 1.00 87.50 112 PHE A CA 1
ATOM 901 C C . PHE A 1 112 ? -4.895 -9.508 -3.299 1.00 87.50 112 PHE A C 1
ATOM 903 O O . PHE A 1 112 ? -4.851 -9.823 -2.111 1.00 87.50 112 PHE A O 1
ATOM 910 N N . TYR A 1 113 ? -5.354 -10.357 -4.230 1.00 77.75 113 TYR A N 1
ATOM 911 C CA . TYR A 1 113 ? -5.964 -11.662 -3.889 1.00 77.75 113 TYR A CA 1
ATOM 912 C C . TYR A 1 113 ? -4.944 -12.777 -3.702 1.00 77.75 113 TYR A C 1
ATOM 914 O O . TYR A 1 113 ? -5.104 -13.670 -2.869 1.00 77.75 113 TYR A O 1
ATOM 922 N N . GLY A 1 114 ? -3.912 -12.781 -4.543 1.00 78.69 114 GL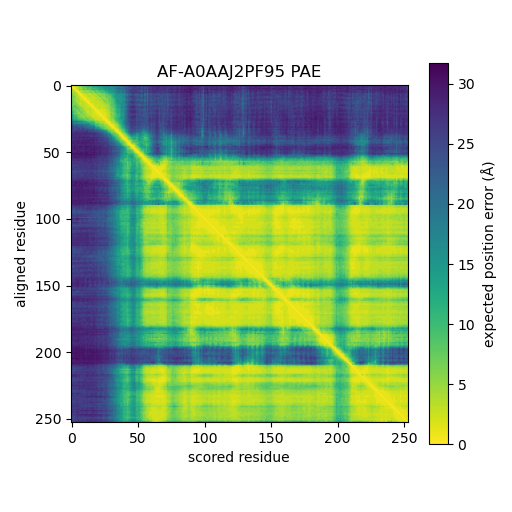Y A N 1
ATOM 923 C CA . GLY A 1 114 ? -2.916 -13.845 -4.543 1.00 78.69 114 GLY A CA 1
ATOM 924 C C . GLY A 1 114 ? -1.920 -13.727 -3.395 1.00 78.69 114 GLY A C 1
ATOM 925 O O . GLY A 1 114 ? -1.382 -14.751 -2.976 1.00 78.69 114 GLY A O 1
ATOM 926 N N . PHE A 1 115 ? -1.690 -12.512 -2.891 1.00 85.38 115 PHE A N 1
ATOM 927 C CA . PHE A 1 115 ? -0.560 -12.236 -2.016 1.00 85.38 115 PHE A CA 1
ATOM 928 C C . PHE A 1 115 ? -0.952 -11.512 -0.723 1.00 85.38 115 PHE A C 1
ATOM 930 O O . PHE A 1 115 ? -0.833 -12.110 0.343 1.00 85.38 115 PHE A O 1
ATOM 937 N N . VAL A 1 116 ? -1.469 -10.283 -0.784 1.00 85.88 116 VAL A N 1
ATOM 938 C CA . VAL A 1 116 ? -1.766 -9.468 0.411 1.00 85.88 116 VAL A CA 1
ATOM 939 C C . VAL A 1 116 ? -2.838 -10.099 1.294 1.00 85.88 116 VAL A C 1
ATOM 941 O O . VAL A 1 116 ? -2.653 -10.172 2.500 1.00 85.88 116 VAL A O 1
ATOM 944 N N . GLN A 1 117 ? -3.918 -10.633 0.721 1.00 78.00 117 GLN A N 1
ATOM 945 C CA . GLN A 1 117 ? -4.964 -11.294 1.516 1.00 78.00 117 GLN A CA 1
ATOM 946 C C . GLN A 1 117 ? -4.503 -12.583 2.209 1.00 78.00 117 GLN A C 1
ATOM 948 O O . GLN A 1 117 ? -5.145 -13.031 3.154 1.00 78.00 117 GLN A O 1
ATOM 953 N N . LYS A 1 118 ? -3.423 -13.209 1.730 1.00 78.25 118 LYS A N 1
ATOM 954 C CA . LYS A 1 118 ? -2.973 -14.533 2.191 1.00 78.25 118 LYS A CA 1
ATOM 955 C C . LYS A 1 118 ? -1.755 -14.480 3.107 1.00 78.25 118 LYS A C 1
ATOM 957 O O . LYS A 1 118 ? -1.303 -15.527 3.556 1.00 78.25 118 LYS A O 1
ATOM 962 N N . ASN A 1 119 ? -1.191 -13.297 3.335 1.00 82.00 119 ASN A N 1
ATOM 963 C CA . ASN A 1 119 ? 0.044 -13.116 4.088 1.00 82.00 119 ASN A CA 1
ATOM 964 C C . ASN A 1 119 ? -0.087 -11.897 5.020 1.00 82.00 119 ASN A C 1
ATOM 966 O O . ASN A 1 119 ? -0.747 -10.930 4.641 1.00 82.00 119 ASN A O 1
ATOM 970 N N . PRO A 1 120 ? 0.579 -11.880 6.190 1.00 83.69 120 PRO A N 1
ATOM 971 C CA . PRO A 1 120 ? 0.594 -10.735 7.106 1.00 83.69 120 PRO A CA 1
ATOM 972 C C . PRO A 1 120 ? 1.475 -9.603 6.550 1.00 83.69 120 PRO A C 1
ATOM 974 O O . PRO A 1 120 ? 2.594 -9.349 7.008 1.00 83.69 120 PRO A O 1
ATOM 977 N N . ILE A 1 121 ? 0.984 -8.952 5.499 1.00 89.19 121 ILE A N 1
ATOM 978 C CA . ILE A 1 121 ? 1.674 -7.914 4.737 1.00 89.19 121 ILE A CA 1
ATOM 979 C C . ILE A 1 121 ? 0.902 -6.609 4.866 1.00 89.19 121 ILE A C 1
ATOM 981 O O . ILE A 1 121 ? -0.314 -6.570 4.673 1.00 89.19 121 ILE A O 1
ATOM 985 N N . VAL A 1 122 ? 1.626 -5.525 5.137 1.00 91.38 122 VAL A N 1
ATOM 986 C CA . VAL A 1 122 ? 1.094 -4.171 4.968 1.00 91.38 122 VAL A CA 1
ATOM 987 C C . VAL A 1 122 ? 1.414 -3.725 3.555 1.00 91.38 122 VAL A C 1
ATOM 989 O O . VAL A 1 122 ? 2.583 -3.665 3.180 1.00 91.38 122 VAL A O 1
ATOM 992 N N . LEU A 1 123 ? 0.396 -3.399 2.770 1.00 92.88 123 LEU A N 1
ATOM 993 C CA . LEU A 1 123 ? 0.566 -2.829 1.440 1.00 92.88 123 LEU A CA 1
ATOM 994 C C . LEU A 1 123 ? 0.119 -1.365 1.455 1.00 92.88 123 LEU A C 1
ATOM 996 O O . LEU A 1 123 ? -1.019 -1.055 1.785 1.00 92.88 123 LEU A O 1
ATOM 1000 N N . ILE A 1 124 ? 1.020 -0.471 1.070 1.00 92.88 124 ILE A N 1
ATOM 1001 C CA . ILE A 1 124 ? 0.791 0.964 0.922 1.00 92.88 124 ILE A CA 1
ATOM 1002 C C . ILE A 1 124 ? 0.685 1.244 -0.580 1.00 92.88 124 ILE A C 1
ATOM 1004 O O . ILE A 1 124 ? 1.682 1.217 -1.298 1.00 92.88 124 ILE A O 1
ATOM 1008 N N . GLU A 1 125 ? -0.535 1.442 -1.064 1.00 94.19 125 GLU A N 1
ATOM 1009 C CA . GLU A 1 125 ? -0.860 1.657 -2.476 1.00 94.19 125 GLU A CA 1
ATOM 1010 C C . GLU A 1 125 ? -0.920 3.154 -2.792 1.00 94.19 125 GLU A C 1
ATOM 1012 O O . GLU A 1 125 ? -1.712 3.881 -2.199 1.00 94.19 125 GLU A O 1
ATOM 1017 N N . TYR A 1 126 ? -0.147 3.589 -3.782 1.00 93.38 126 TYR A N 1
ATOM 1018 C CA . TYR A 1 126 ? -0.158 4.932 -4.351 1.00 93.38 126 TYR A CA 1
ATOM 1019 C C . TYR A 1 126 ? -0.685 4.874 -5.790 1.00 93.38 126 TYR A C 1
ATOM 1021 O O . TYR A 1 126 ? -0.054 4.289 -6.673 1.00 93.38 126 TYR A O 1
ATOM 1029 N N . GLU A 1 127 ? -1.831 5.501 -6.044 1.00 93.88 127 GLU A N 1
ATOM 1030 C CA . GLU A 1 127 ? -2.378 5.661 -7.396 1.00 93.88 127 GLU A CA 1
ATOM 1031 C C . GLU A 1 127 ? -1.853 6.973 -7.986 1.00 93.88 127 GLU A C 1
ATOM 1033 O O . GLU A 1 127 ? -2.133 8.042 -7.447 1.00 93.88 127 GLU A O 1
ATOM 1038 N N . VAL A 1 128 ? -1.038 6.900 -9.041 1.00 94.38 128 VAL A N 1
ATOM 1039 C CA . VAL A 1 128 ? -0.232 8.050 -9.500 1.00 94.38 128 VAL A CA 1
ATOM 1040 C C . VAL A 1 128 ? -0.824 8.807 -10.689 1.00 94.38 128 VAL A C 1
ATOM 1042 O O . VAL A 1 128 ? -0.293 9.853 -11.061 1.00 94.38 128 VAL A O 1
ATOM 1045 N N . TYR A 1 129 ? -1.886 8.306 -11.328 1.00 92.88 129 TYR A N 1
ATOM 1046 C CA . TYR A 1 129 ? -2.481 8.993 -12.481 1.00 92.88 129 TYR A CA 1
ATOM 1047 C C . TYR A 1 129 ? -3.504 10.049 -12.073 1.00 92.88 129 TYR A C 1
ATOM 1049 O O . TYR A 1 129 ? -3.571 11.103 -12.711 1.00 92.88 129 TYR A O 1
ATOM 1057 N N . LYS A 1 130 ? -4.295 9.795 -11.030 1.00 88.81 130 LYS A N 1
ATOM 1058 C CA . LYS A 1 130 ? -5.322 10.723 -10.539 1.00 88.81 130 LYS A CA 1
ATOM 1059 C C . LYS A 1 130 ? -4.822 11.605 -9.399 1.00 88.81 130 LYS A C 1
ATOM 1061 O O . LYS A 1 130 ? -5.376 12.683 -9.203 1.00 88.81 130 LYS A O 1
ATOM 1066 N N . ASP A 1 131 ? -3.765 11.196 -8.700 1.00 88.56 131 ASP A N 1
ATOM 1067 C CA . ASP A 1 131 ? -3.167 11.970 -7.616 1.00 88.56 131 ASP A CA 1
ATOM 1068 C C . ASP A 1 131 ? -1.716 12.371 -7.940 1.00 88.56 131 ASP A C 1
ATOM 1070 O O . ASP A 1 131 ? -0.787 11.560 -7.989 1.00 88.56 131 ASP A O 1
ATOM 1074 N N . ARG A 1 132 ? -1.519 13.677 -8.155 1.00 88.44 132 ARG A N 1
ATOM 1075 C CA . ARG A 1 132 ? -0.200 14.256 -8.446 1.00 88.44 132 ARG A CA 1
ATOM 1076 C C . ARG A 1 132 ? 0.744 14.198 -7.252 1.00 88.44 132 ARG A C 1
ATOM 1078 O O . ARG A 1 132 ? 1.955 14.181 -7.460 1.00 88.44 132 ARG A O 1
ATOM 1085 N N . ASP A 1 133 ? 0.232 14.210 -6.028 1.00 87.56 133 ASP A N 1
ATOM 1086 C CA . ASP A 1 133 ? 1.075 14.126 -4.841 1.00 87.56 133 ASP A CA 1
ATOM 1087 C C . ASP A 1 133 ? 1.590 12.691 -4.665 1.00 87.56 133 ASP A C 1
ATOM 1089 O O . ASP A 1 133 ? 2.780 12.508 -4.406 1.00 87.56 133 ASP A O 1
ATOM 1093 N N . ASN A 1 134 ? 0.778 11.675 -4.986 1.00 90.25 134 ASN A N 1
ATOM 1094 C CA . ASN A 1 134 ? 1.246 10.287 -5.119 1.00 90.25 134 ASN A CA 1
ATOM 1095 C C . ASN A 1 134 ? 2.358 10.142 -6.172 1.00 90.25 134 ASN A C 1
ATOM 1097 O O . ASN A 1 134 ? 3.346 9.441 -5.939 1.00 90.25 134 ASN A O 1
ATOM 1101 N N . ALA A 1 135 ? 2.240 10.827 -7.315 1.00 90.44 135 ALA A N 1
ATOM 1102 C CA . ALA A 1 135 ? 3.288 10.828 -8.338 1.00 90.44 135 ALA A CA 1
ATOM 1103 C C . ALA A 1 135 ? 4.607 11.449 -7.833 1.00 90.44 135 ALA A C 1
ATOM 1105 O O . ALA A 1 135 ? 5.677 10.908 -8.096 1.00 90.44 135 ALA A O 1
ATOM 1106 N N . LYS A 1 136 ? 4.555 12.521 -7.030 1.00 87.88 136 LYS A N 1
ATOM 1107 C CA . LYS A 1 136 ? 5.764 13.097 -6.406 1.00 87.88 136 LYS A CA 1
ATOM 1108 C C . LYS A 1 136 ? 6.425 12.135 -5.421 1.00 87.88 136 LYS A C 1
ATOM 1110 O O . LYS A 1 136 ? 7.652 12.095 -5.341 1.00 87.88 136 LYS A O 1
ATOM 1115 N N . VAL A 1 137 ? 5.629 11.368 -4.669 1.00 87.00 137 VAL A N 1
ATOM 1116 C CA . VAL A 1 137 ? 6.163 10.311 -3.796 1.00 87.00 137 VAL A CA 1
ATOM 1117 C C . VAL A 1 137 ? 6.902 9.279 -4.648 1.00 87.00 137 VAL A C 1
ATOM 1119 O O . VAL A 1 137 ? 8.048 8.954 -4.349 1.00 87.00 137 VAL A O 1
ATOM 1122 N N . MET A 1 138 ? 6.308 8.828 -5.756 1.00 89.56 138 MET A N 1
ATOM 1123 C CA . MET A 1 138 ? 6.973 7.924 -6.699 1.00 89.56 138 MET A CA 1
ATOM 1124 C C . MET A 1 138 ? 8.306 8.488 -7.210 1.00 89.56 138 MET A C 1
ATOM 1126 O O . MET A 1 138 ? 9.315 7.782 -7.177 1.00 89.56 138 MET A O 1
ATOM 1130 N N . ASP A 1 139 ? 8.326 9.746 -7.648 1.00 87.25 139 ASP A N 1
ATOM 1131 C CA . ASP A 1 139 ? 9.537 10.396 -8.160 1.00 87.25 139 ASP A CA 1
ATOM 1132 C C . ASP A 1 139 ? 10.652 10.430 -7.110 1.00 87.25 139 ASP A C 1
ATOM 1134 O O . ASP A 1 139 ? 11.823 10.201 -7.434 1.00 87.25 139 ASP A O 1
ATOM 1138 N N . TRP A 1 140 ? 10.299 10.655 -5.840 1.00 85.44 140 TRP A N 1
ATOM 1139 C CA . TRP A 1 140 ? 11.249 10.580 -4.734 1.00 85.44 140 TRP A CA 1
ATOM 1140 C C . TRP A 1 140 ? 11.834 9.169 -4.589 1.00 85.44 140 TRP A C 1
ATOM 1142 O O . TRP A 1 140 ? 13.057 9.023 -4.508 1.00 85.44 140 TRP A O 1
ATOM 1152 N N . TYR A 1 141 ? 10.995 8.130 -4.617 1.00 85.06 141 TYR A N 1
ATOM 1153 C CA . TYR A 1 141 ? 11.440 6.734 -4.521 1.00 85.06 141 TYR A CA 1
ATOM 1154 C C . TYR A 1 141 ? 12.388 6.358 -5.665 1.00 85.06 141 TYR A C 1
ATOM 1156 O O . TYR A 1 141 ? 13.448 5.769 -5.432 1.00 85.06 141 TYR A O 1
ATOM 1164 N N . VAL A 1 142 ? 12.045 6.734 -6.897 1.00 86.50 142 VAL A N 1
ATOM 1165 C CA . VAL A 1 142 ? 12.879 6.480 -8.079 1.00 86.50 142 VAL A CA 1
ATOM 1166 C C . VAL A 1 142 ? 14.218 7.206 -7.955 1.00 86.50 142 VAL A C 1
ATOM 1168 O O . VAL A 1 142 ? 15.266 6.573 -8.080 1.00 86.50 142 VAL A O 1
ATOM 1171 N N . SER A 1 143 ? 14.195 8.499 -7.626 1.00 84.00 143 SER A N 1
ATOM 1172 C CA . SER A 1 143 ? 15.398 9.342 -7.571 1.00 84.00 143 SER A CA 1
ATOM 1173 C C . SER A 1 143 ? 16.390 8.915 -6.487 1.00 84.00 143 SER A C 1
ATOM 1175 O O . SER A 1 143 ? 17.598 9.060 -6.671 1.00 84.00 143 SER A O 1
ATOM 1177 N N . ASN A 1 144 ? 15.900 8.395 -5.358 1.00 80.94 144 ASN A N 1
ATOM 1178 C CA . ASN A 1 144 ? 16.743 8.084 -4.201 1.00 80.94 144 ASN A CA 1
ATOM 1179 C C . ASN A 1 144 ? 17.156 6.611 -4.118 1.00 80.94 144 ASN A C 1
ATOM 1181 O O . ASN A 1 144 ? 18.258 6.313 -3.656 1.00 80.94 144 ASN A O 1
ATOM 1185 N N . LEU A 1 145 ? 16.299 5.683 -4.549 1.00 80.06 145 LEU A N 1
ATOM 1186 C CA . LEU A 1 145 ? 16.534 4.248 -4.350 1.00 80.06 145 LEU A CA 1
ATOM 1187 C C . LEU A 1 145 ? 16.937 3.523 -5.633 1.00 80.06 145 LEU A C 1
ATOM 1189 O O . LEU A 1 145 ? 17.655 2.523 -5.576 1.00 80.06 145 LEU A O 1
ATOM 1193 N N . VAL A 1 146 ? 16.524 4.023 -6.799 1.00 80.62 146 VAL A N 1
ATOM 1194 C CA . VAL A 1 146 ? 16.739 3.337 -8.075 1.00 80.62 146 VAL A CA 1
ATOM 1195 C C . VAL A 1 146 ? 17.885 4.004 -8.836 1.00 80.62 146 VAL A C 1
ATOM 1197 O O . VAL A 1 146 ? 17.700 4.809 -9.749 1.00 80.62 146 VAL A O 1
ATOM 1200 N N . LYS A 1 147 ? 19.120 3.658 -8.454 1.00 71.69 147 LYS A N 1
ATOM 1201 C CA . LYS A 1 147 ? 20.332 4.172 -9.115 1.00 71.69 147 LYS A CA 1
ATOM 1202 C C . LYS A 1 147 ? 20.302 3.851 -10.615 1.00 71.69 147 LYS A C 1
ATOM 1204 O O . LYS A 1 147 ? 20.097 2.702 -10.998 1.00 71.69 147 LYS A O 1
ATOM 1209 N N . ASN A 1 148 ? 20.580 4.854 -11.449 1.00 71.31 148 ASN A N 1
ATOM 1210 C CA . ASN A 1 148 ? 20.620 4.773 -12.920 1.00 71.31 148 ASN A CA 1
ATOM 1211 C C . ASN A 1 148 ? 19.269 4.556 -13.621 1.00 71.31 148 ASN A C 1
ATOM 1213 O O . ASN A 1 148 ? 19.253 4.256 -14.816 1.00 71.31 148 ASN A O 1
ATOM 1217 N N . PHE A 1 149 ? 18.145 4.727 -12.926 1.00 73.69 149 PHE A N 1
ATOM 1218 C CA . PHE A 1 149 ? 16.832 4.708 -13.560 1.00 73.69 149 PHE A CA 1
ATOM 1219 C C . PHE A 1 149 ? 16.350 6.138 -13.765 1.00 73.69 149 PHE A C 1
ATOM 1221 O O . PHE A 1 149 ? 16.265 6.925 -12.830 1.00 73.69 149 PHE A O 1
ATOM 1228 N N . THR A 1 150 ? 16.112 6.498 -15.021 1.00 64.19 150 THR A N 1
ATOM 1229 C CA . THR A 1 150 ? 15.882 7.893 -15.418 1.00 64.19 150 THR A CA 1
ATOM 1230 C C . THR A 1 150 ? 14.405 8.243 -15.574 1.00 64.19 150 THR A C 1
ATOM 1232 O O . THR A 1 150 ? 14.093 9.404 -15.811 1.00 64.19 150 THR A O 1
ATOM 1235 N N . HIS A 1 151 ? 13.499 7.262 -15.496 1.00 68.75 151 HIS A N 1
ATOM 1236 C CA . HIS A 1 151 ? 12.075 7.444 -15.786 1.00 68.75 151 HIS A CA 1
ATOM 1237 C C . HIS A 1 151 ? 11.241 6.638 -14.795 1.00 68.75 151 HIS A C 1
ATOM 1239 O O . HIS A 1 151 ? 11.507 5.459 -14.609 1.00 68.75 151 HIS A O 1
ATOM 1245 N N . ALA A 1 152 ? 10.220 7.235 -14.186 1.00 81.69 152 ALA A N 1
ATOM 1246 C CA . ALA A 1 152 ? 9.278 6.489 -13.362 1.00 81.69 152 ALA A CA 1
ATOM 1247 C C . ALA A 1 152 ? 8.431 5.536 -14.226 1.00 81.69 152 ALA A C 1
ATOM 1249 O O . ALA A 1 152 ? 7.982 5.905 -15.315 1.00 81.69 152 ALA A O 1
ATOM 1250 N N . ALA A 1 153 ? 8.210 4.309 -13.750 1.00 91.25 153 ALA A N 1
ATOM 1251 C CA . ALA A 1 153 ? 7.404 3.306 -14.437 1.00 91.25 153 ALA A CA 1
ATOM 1252 C C . ALA A 1 153 ? 6.504 2.575 -13.439 1.00 91.25 153 ALA A C 1
ATOM 1254 O O . ALA A 1 153 ? 6.918 2.267 -12.327 1.00 91.25 153 ALA A O 1
ATOM 1255 N N . ILE A 1 154 ? 5.279 2.267 -13.862 1.00 95.69 154 ILE A N 1
ATOM 1256 C CA . ILE A 1 154 ? 4.318 1.481 -13.086 1.00 95.69 154 ILE A CA 1
ATOM 1257 C C . ILE A 1 154 ? 3.904 0.227 -13.875 1.00 95.69 154 ILE A C 1
ATOM 1259 O O . ILE A 1 154 ? 3.887 0.267 -15.110 1.00 95.69 154 ILE A O 1
ATOM 1263 N N . PRO A 1 155 ? 3.547 -0.884 -13.209 1.00 97.44 155 PRO A N 1
ATOM 1264 C CA . PRO A 1 155 ? 3.545 -1.078 -11.758 1.00 97.44 155 PRO A CA 1
ATOM 1265 C C . PRO A 1 155 ? 4.962 -1.138 -11.174 1.00 97.44 155 PRO A C 1
ATOM 1267 O O . PRO A 1 155 ? 5.877 -1.647 -11.821 1.00 97.44 155 PRO A O 1
ATOM 1270 N N . GLN A 1 156 ? 5.145 -0.659 -9.945 1.00 95.44 156 GLN A N 1
ATOM 1271 C CA . GLN A 1 156 ? 6.400 -0.831 -9.204 1.00 95.44 156 GLN A CA 1
ATOM 1272 C C . GLN A 1 156 ? 6.138 -1.100 -7.721 1.00 95.44 156 GLN A C 1
ATOM 1274 O O . GLN A 1 156 ? 5.254 -0.487 -7.124 1.00 95.44 156 GLN A O 1
ATOM 1279 N N . ILE A 1 157 ? 6.905 -2.018 -7.132 1.00 94.81 157 ILE A N 1
ATOM 1280 C CA . ILE A 1 157 ? 6.806 -2.415 -5.724 1.00 94.81 157 ILE A CA 1
ATOM 1281 C C . ILE A 1 157 ? 8.157 -2.219 -5.043 1.00 94.81 157 ILE A C 1
ATOM 1283 O O . ILE A 1 157 ? 9.161 -2.732 -5.532 1.00 94.81 157 ILE A O 1
ATOM 1287 N N . TYR A 1 158 ? 8.163 -1.563 -3.884 1.00 91.44 158 TYR A N 1
ATOM 1288 C CA . TYR A 1 158 ? 9.285 -1.545 -2.947 1.00 91.44 158 TYR A CA 1
ATOM 1289 C C . TYR A 1 158 ? 8.961 -2.418 -1.738 1.00 91.44 158 TYR A C 1
ATOM 1291 O O . TYR A 1 158 ? 7.858 -2.362 -1.201 1.00 91.44 158 TYR A O 1
ATOM 1299 N N . ILE A 1 159 ? 9.928 -3.216 -1.302 1.00 90.88 159 ILE A N 1
ATOM 1300 C CA . ILE A 1 159 ? 9.802 -4.208 -0.236 1.00 90.88 159 ILE A CA 1
ATOM 1301 C C . ILE A 1 159 ? 10.709 -3.761 0.904 1.00 90.88 159 ILE A C 1
ATOM 1303 O O . ILE A 1 159 ? 11.910 -3.550 0.698 1.00 90.88 159 ILE A O 1
ATOM 1307 N N . ASN A 1 160 ? 10.122 -3.550 2.083 1.00 85.81 160 ASN A N 1
ATOM 1308 C CA . ASN A 1 160 ? 10.799 -3.010 3.269 1.00 85.81 160 ASN A CA 1
ATOM 1309 C C . ASN A 1 160 ? 11.631 -1.741 2.971 1.00 85.81 160 ASN A C 1
ATOM 1311 O O . ASN A 1 160 ? 12.663 -1.496 3.590 1.00 85.81 160 ASN A O 1
ATOM 1315 N N . GLY A 1 161 ? 11.208 -0.947 1.980 1.00 76.88 161 GLY A N 1
ATOM 1316 C CA . GLY A 1 161 ? 11.842 0.318 1.598 1.00 76.88 161 GLY A CA 1
ATOM 1317 C C . GLY A 1 161 ? 13.216 0.223 0.920 1.00 76.88 161 GLY A C 1
ATOM 1318 O O . GLY A 1 161 ? 13.819 1.266 0.694 1.00 76.88 161 GLY A O 1
ATOM 1319 N N . SER A 1 162 ? 13.727 -0.969 0.586 1.00 77.12 162 SER A N 1
ATOM 1320 C CA . SER A 1 162 ? 15.090 -1.123 0.035 1.00 77.12 162 SER A CA 1
ATOM 1321 C C . SER A 1 162 ? 15.168 -1.978 -1.230 1.00 77.12 162 SER A C 1
ATOM 1323 O O . SER A 1 162 ? 15.836 -1.600 -2.193 1.00 77.12 162 SER A O 1
ATOM 1325 N N . MET A 1 163 ? 14.476 -3.117 -1.264 1.00 87.31 163 MET A N 1
ATOM 1326 C CA . MET A 1 163 ? 14.389 -3.960 -2.457 1.00 87.31 163 MET A CA 1
ATOM 1327 C C . MET A 1 163 ? 13.243 -3.471 -3.341 1.00 87.31 163 MET A C 1
ATOM 1329 O O . MET A 1 163 ? 12.231 -3.010 -2.823 1.00 87.31 163 MET A O 1
ATOM 1333 N N . PHE A 1 164 ? 13.361 -3.594 -4.663 1.00 91.88 164 PHE A N 1
ATOM 1334 C CA . PHE A 1 164 ? 12.299 -3.162 -5.570 1.00 91.88 164 PHE A CA 1
ATOM 1335 C C . PHE A 1 164 ? 12.136 -4.069 -6.791 1.00 91.88 164 PHE A C 1
ATOM 1337 O O . PHE A 1 164 ? 13.072 -4.747 -7.221 1.00 91.88 164 PHE A O 1
ATOM 1344 N N . LEU A 1 165 ? 10.925 -4.065 -7.345 1.00 94.38 165 LEU A N 1
ATOM 1345 C CA . LEU A 1 165 ? 10.527 -4.734 -8.582 1.00 94.38 165 LEU A CA 1
ATOM 1346 C C . LEU A 1 165 ? 9.741 -3.733 -9.433 1.00 94.38 165 LEU A C 1
ATOM 1348 O O . LEU A 1 165 ? 8.800 -3.118 -8.939 1.00 94.38 165 LEU A O 1
ATOM 1352 N N . ILE A 1 166 ? 10.113 -3.575 -10.703 1.00 94.44 166 ILE A N 1
ATOM 1353 C CA . ILE A 1 166 ? 9.479 -2.630 -11.635 1.00 94.44 166 ILE A CA 1
ATOM 1354 C C . ILE A 1 166 ? 8.980 -3.410 -12.855 1.00 94.44 166 ILE A C 1
ATOM 1356 O O . ILE A 1 166 ? 9.726 -4.204 -13.428 1.00 94.44 166 ILE A O 1
ATOM 1360 N N . GLY A 1 167 ? 7.734 -3.168 -13.259 1.00 95.31 167 GLY A N 1
ATOM 1361 C CA . GLY A 1 167 ? 7.058 -3.835 -14.371 1.00 95.31 167 GLY A CA 1
ATOM 1362 C C . GLY A 1 167 ? 6.271 -5.082 -13.958 1.00 95.31 167 GLY A C 1
ATOM 1363 O O . GLY A 1 167 ? 6.530 -5.706 -12.929 1.00 95.31 167 GLY A O 1
ATOM 1364 N N . ASP A 1 168 ? 5.309 -5.471 -14.794 1.00 97.19 168 ASP A N 1
ATOM 1365 C CA . ASP A 1 168 ? 4.418 -6.610 -14.541 1.00 97.19 168 ASP A CA 1
ATOM 1366 C C . ASP A 1 168 ? 5.172 -7.947 -14.468 1.00 97.19 168 ASP A C 1
ATOM 1368 O O . ASP A 1 168 ? 5.008 -8.693 -13.503 1.00 97.19 168 ASP A O 1
ATOM 1372 N N . ILE A 1 169 ? 6.042 -8.242 -15.438 1.00 97.12 169 ILE A N 1
ATOM 1373 C CA . ILE A 1 169 ? 6.768 -9.521 -15.499 1.00 97.12 169 ILE A CA 1
ATOM 1374 C C . ILE A 1 169 ? 7.670 -9.732 -14.267 1.00 97.12 169 ILE A C 1
ATOM 1376 O O . ILE A 1 169 ? 7.566 -10.802 -13.651 1.00 97.12 169 ILE A O 1
ATOM 1380 N N . PRO A 1 170 ? 8.534 -8.773 -13.858 1.00 96.62 170 PRO A N 1
ATOM 1381 C CA . PRO A 1 170 ? 9.373 -8.960 -12.677 1.00 96.62 170 PRO A CA 1
ATOM 1382 C C . PRO A 1 170 ? 8.565 -9.126 -11.393 1.00 96.62 170 PRO A C 1
ATOM 1384 O O . PRO A 1 170 ? 8.923 -9.984 -10.585 1.00 96.62 170 PRO A O 1
ATOM 1387 N N . ILE A 1 171 ? 7.474 -8.368 -11.231 1.00 97.25 171 ILE A N 1
ATOM 1388 C CA . ILE A 1 171 ? 6.593 -8.466 -10.063 1.00 97.25 171 ILE A CA 1
ATOM 1389 C C . ILE A 1 171 ? 5.941 -9.850 -10.002 1.00 97.25 171 ILE A C 1
ATOM 1391 O O . ILE A 1 171 ? 6.124 -10.566 -9.017 1.00 97.25 171 ILE A O 1
ATOM 1395 N N . LEU A 1 172 ? 5.254 -10.267 -11.068 1.00 96.50 172 LEU A N 1
ATOM 1396 C CA . LEU A 1 172 ? 4.525 -11.540 -11.102 1.00 96.50 172 LEU A CA 1
ATOM 1397 C C . LEU A 1 172 ? 5.445 -12.753 -10.914 1.00 96.50 172 LEU A C 1
ATOM 1399 O O . LEU A 1 172 ? 5.044 -13.741 -10.304 1.00 96.50 172 LEU A O 1
ATOM 1403 N N . SER A 1 173 ? 6.681 -12.675 -11.408 1.00 96.81 173 SER A N 1
ATOM 1404 C CA . SER A 1 173 ? 7.612 -13.808 -11.380 1.00 96.81 173 SER A CA 1
ATOM 1405 C C . SER A 1 173 ? 8.452 -13.887 -10.101 1.00 96.81 173 SER A C 1
ATOM 1407 O O . SER A 1 173 ? 8.977 -14.956 -9.796 1.00 96.81 173 SER A O 1
ATOM 1409 N N . ASN A 1 174 ? 8.637 -12.778 -9.368 1.00 96.56 174 ASN A N 1
ATOM 1410 C CA . ASN A 1 174 ? 9.639 -12.714 -8.294 1.00 96.56 174 ASN A CA 1
ATOM 1411 C C . ASN A 1 174 ? 9.140 -12.177 -6.950 1.00 96.56 174 ASN A C 1
ATOM 1413 O O . ASN A 1 174 ? 9.891 -12.299 -5.981 1.00 96.56 174 ASN A O 1
ATOM 1417 N N . LEU A 1 175 ? 7.929 -11.615 -6.848 1.00 94.94 175 LEU A N 1
ATOM 1418 C CA . LEU A 1 175 ? 7.470 -10.960 -5.615 1.00 94.94 175 LEU A CA 1
ATOM 1419 C C . LEU A 1 175 ? 7.602 -11.863 -4.381 1.00 94.94 175 LEU A C 1
ATOM 1421 O O . LEU A 1 175 ? 8.254 -11.475 -3.416 1.00 94.94 175 LEU A O 1
ATOM 1425 N N . ALA A 1 176 ? 7.073 -13.089 -4.441 1.00 93.06 176 ALA A N 1
ATOM 1426 C CA . ALA A 1 176 ? 7.133 -14.031 -3.321 1.00 93.06 176 ALA A CA 1
ATOM 1427 C C . ALA A 1 176 ? 8.578 -14.325 -2.880 1.00 93.06 176 ALA A C 1
ATOM 1429 O O . ALA A 1 176 ? 8.902 -14.239 -1.700 1.00 93.06 176 ALA A O 1
ATOM 1430 N N . LYS A 1 177 ? 9.471 -14.573 -3.845 1.00 94.00 177 LYS A N 1
ATOM 1431 C CA . LYS A 1 177 ? 10.896 -14.828 -3.599 1.00 94.00 177 LYS A CA 1
ATOM 1432 C C . LYS A 1 177 ? 11.596 -13.631 -2.956 1.00 94.00 177 LYS A C 1
ATOM 1434 O O . LYS A 1 177 ? 12.500 -13.813 -2.148 1.00 94.00 177 LYS A O 1
ATOM 1439 N N . TYR A 1 178 ? 11.246 -12.410 -3.355 1.00 92.75 178 TYR A N 1
ATOM 1440 C CA . TYR A 1 178 ? 11.853 -11.208 -2.786 1.00 92.75 178 TYR A CA 1
ATOM 1441 C C . TYR A 1 178 ? 11.344 -10.942 -1.371 1.00 92.75 178 TYR A C 1
ATOM 1443 O O . TYR A 1 178 ? 12.139 -10.553 -0.525 1.00 92.75 178 TYR A O 1
ATOM 1451 N N . VAL A 1 179 ? 10.063 -11.196 -1.102 1.00 91.00 179 VAL A N 1
ATOM 1452 C CA . VAL A 1 179 ? 9.496 -11.088 0.248 1.00 91.00 179 VAL A CA 1
ATOM 1453 C C . VAL A 1 179 ? 10.096 -12.127 1.190 1.00 91.00 179 VAL A C 1
ATOM 1455 O O . VAL A 1 179 ? 10.516 -11.769 2.284 1.00 91.00 179 VAL A O 1
ATOM 1458 N N . GLU A 1 180 ? 10.241 -13.378 0.752 1.00 89.88 180 GLU A N 1
ATOM 1459 C CA . GLU A 1 180 ? 10.890 -14.435 1.544 1.00 89.88 180 GLU A CA 1
ATOM 1460 C C . GLU A 1 180 ? 12.346 -14.092 1.897 1.00 89.88 180 GLU A C 1
ATOM 1462 O O . GLU A 1 180 ? 12.813 -14.378 2.995 1.00 89.88 180 GLU A O 1
ATOM 1467 N N . LYS A 1 181 ? 13.062 -13.449 0.968 1.00 88.69 181 LYS A N 1
ATOM 1468 C CA . LYS A 1 181 ? 14.445 -12.997 1.173 1.00 88.69 181 LYS A CA 1
ATOM 1469 C C . LYS A 1 181 ? 14.565 -11.681 1.926 1.00 88.69 181 LYS A C 1
ATOM 1471 O O . LYS A 1 181 ? 15.677 -11.325 2.309 1.00 88.69 181 LYS A O 1
ATOM 1476 N N . SER A 1 182 ? 13.481 -10.920 2.043 1.00 84.38 182 SER A N 1
ATOM 1477 C CA . SER A 1 182 ? 13.544 -9.612 2.675 1.00 84.38 182 SER A CA 1
ATOM 1478 C C . SER A 1 182 ? 13.753 -9.797 4.171 1.00 84.38 182 SER A C 1
ATOM 1480 O O . SER A 1 182 ? 12.922 -10.368 4.871 1.00 84.38 182 SER A O 1
ATOM 1482 N N . GLU A 1 183 ? 14.894 -9.326 4.658 1.00 71.50 183 GLU A N 1
ATOM 1483 C CA . GLU A 1 183 ? 15.121 -9.163 6.086 1.00 71.50 183 GLU A CA 1
ATOM 1484 C C . GLU A 1 183 ? 14.426 -7.869 6.538 1.00 71.50 183 GLU A C 1
ATOM 1486 O O . GLU A 1 183 ? 14.386 -6.871 5.809 1.00 71.50 183 GLU A O 1
ATOM 1491 N N . GLY A 1 184 ? 13.829 -7.889 7.726 1.00 67.25 184 GLY A N 1
ATOM 1492 C CA . GLY A 1 184 ? 13.142 -6.737 8.305 1.00 67.25 184 GLY A CA 1
ATOM 1493 C C . GLY A 1 184 ? 11.781 -7.087 8.888 1.00 67.25 184 GLY A C 1
ATOM 1494 O O . GLY A 1 184 ? 11.193 -8.117 8.571 1.00 67.25 184 GLY A O 1
ATOM 1495 N N . VAL A 1 185 ? 11.307 -6.211 9.768 1.00 72.50 185 VAL A N 1
ATOM 1496 C CA . VAL A 1 185 ? 9.947 -6.225 10.308 1.00 72.50 185 VAL A CA 1
ATOM 1497 C C . VAL A 1 185 ? 9.254 -4.975 9.782 1.00 72.50 185 VAL A C 1
ATOM 1499 O O . VAL A 1 185 ? 9.866 -3.905 9.709 1.00 72.50 185 VAL A O 1
ATOM 1502 N N . CYS A 1 186 ? 7.983 -5.096 9.402 1.00 80.94 186 CYS A N 1
ATOM 1503 C CA . CYS A 1 186 ? 7.172 -3.944 9.037 1.00 80.94 186 CYS A CA 1
ATOM 1504 C C . CYS A 1 186 ? 6.764 -3.203 10.311 1.00 80.94 186 CYS A C 1
ATOM 1506 O O . CYS A 1 186 ? 5.654 -3.339 10.821 1.00 80.94 186 CYS A O 1
ATOM 1508 N N . GLU A 1 187 ? 7.710 -2.464 10.879 1.00 78.44 187 GLU A N 1
ATOM 1509 C CA . GLU A 1 187 ? 7.478 -1.706 12.098 1.00 78.44 187 GLU A CA 1
ATOM 1510 C C . GLU A 1 187 ? 6.648 -0.458 11.804 1.00 78.44 187 GLU A C 1
ATOM 1512 O O . GLU A 1 187 ? 6.740 0.144 10.728 1.00 78.44 187 GLU A O 1
ATOM 1517 N N . LEU A 1 188 ? 5.877 -0.019 12.801 1.00 73.81 188 LEU A N 1
ATOM 1518 C CA . LEU A 1 188 ? 5.122 1.232 12.728 1.00 73.81 188 LEU A CA 1
ATOM 1519 C C . LEU A 1 188 ? 6.016 2.412 12.344 1.00 73.81 188 LEU A C 1
ATOM 1521 O O . LEU A 1 188 ? 5.579 3.274 11.592 1.00 73.81 188 LEU A O 1
ATOM 1525 N N . ASP A 1 189 ? 7.273 2.428 12.783 1.00 71.88 189 ASP A N 1
ATOM 1526 C CA . ASP A 1 189 ? 8.227 3.470 12.409 1.00 71.88 189 ASP A CA 1
ATOM 1527 C C . ASP A 1 189 ? 8.614 3.411 10.931 1.00 71.88 189 ASP A C 1
ATOM 1529 O O . ASP A 1 189 ? 8.835 4.451 10.318 1.00 71.88 189 ASP A O 1
ATOM 1533 N N . VAL A 1 190 ? 8.675 2.230 10.312 1.00 71.19 190 VAL A N 1
ATOM 1534 C CA . VAL A 1 190 ? 8.873 2.116 8.857 1.00 71.19 190 VAL A CA 1
ATOM 1535 C C . VAL A 1 190 ? 7.648 2.662 8.134 1.00 71.19 190 VAL A C 1
ATOM 1537 O O . VAL A 1 190 ? 7.788 3.532 7.280 1.00 71.19 190 VAL A O 1
ATOM 1540 N N . ILE A 1 191 ? 6.450 2.227 8.529 1.00 75.75 191 ILE A N 1
ATOM 1541 C CA . ILE A 1 191 ? 5.184 2.699 7.951 1.00 75.75 191 ILE A CA 1
ATOM 1542 C C . ILE A 1 191 ? 5.080 4.222 8.083 1.00 75.75 191 ILE A C 1
ATOM 1544 O O . ILE A 1 191 ? 4.811 4.913 7.107 1.00 75.75 191 ILE A O 1
ATOM 1548 N N . ARG A 1 192 ? 5.380 4.775 9.261 1.00 72.69 192 ARG A N 1
ATOM 1549 C CA . ARG A 1 192 ? 5.380 6.220 9.501 1.00 72.69 192 ARG A CA 1
ATOM 1550 C C . ARG A 1 192 ? 6.419 6.941 8.662 1.00 72.69 192 ARG A C 1
ATOM 1552 O O . ARG A 1 192 ? 6.101 7.982 8.112 1.00 72.69 192 ARG A O 1
ATOM 1559 N N . ARG A 1 193 ? 7.640 6.424 8.532 1.00 70.88 193 ARG A N 1
ATOM 1560 C CA . ARG A 1 193 ? 8.659 7.066 7.689 1.00 70.88 193 ARG A CA 1
ATOM 1561 C C . ARG A 1 193 ? 8.267 7.057 6.213 1.00 70.88 193 ARG A C 1
ATOM 1563 O O . ARG A 1 193 ? 8.523 8.042 5.534 1.00 70.88 193 ARG A O 1
ATOM 1570 N N . VAL A 1 194 ? 7.617 5.995 5.742 1.00 69.00 194 VAL A N 1
ATOM 1571 C CA . VAL A 1 194 ? 7.091 5.902 4.372 1.00 69.00 194 VAL A CA 1
ATOM 1572 C C . VAL A 1 194 ? 5.934 6.879 4.153 1.00 69.00 194 VAL A C 1
ATOM 1574 O O . VAL A 1 194 ? 5.938 7.624 3.181 1.00 69.00 194 VAL A O 1
ATOM 1577 N N . LEU A 1 195 ? 4.964 6.913 5.070 1.00 70.94 195 LEU A N 1
ATOM 1578 C CA . LEU A 1 195 ? 3.788 7.783 4.963 1.00 70.94 195 LEU A CA 1
ATOM 1579 C C . LEU A 1 195 ? 4.111 9.259 5.215 1.00 70.94 195 LEU A C 1
ATOM 1581 O O . LEU A 1 195 ? 3.462 10.140 4.660 1.00 70.94 195 LEU A O 1
ATOM 1585 N N . PHE A 1 196 ? 5.084 9.531 6.083 1.00 66.44 196 PHE A N 1
ATOM 1586 C CA . PHE A 1 196 ? 5.354 10.859 6.633 1.00 66.44 196 PHE A CA 1
ATOM 1587 C C . PHE A 1 196 ? 6.783 11.349 6.366 1.00 66.44 196 PHE A C 1
ATOM 1589 O O . PHE A 1 196 ? 7.225 12.291 7.015 1.00 66.44 196 PHE A O 1
ATOM 1596 N N . GLY A 1 197 ? 7.501 10.744 5.413 1.00 56.88 197 GLY A N 1
ATOM 1597 C CA . GLY A 1 197 ? 8.779 11.264 4.908 1.00 56.88 197 GLY A CA 1
ATOM 1598 C C . GLY A 1 197 ? 9.898 11.317 5.950 1.00 56.88 197 GLY A C 1
ATOM 1599 O O . GLY A 1 197 ? 10.581 12.330 6.083 1.00 56.88 197 GLY A O 1
ATOM 1600 N N . GLY A 1 198 ? 10.074 10.232 6.703 1.00 45.72 198 GLY A N 1
ATOM 1601 C CA . GLY A 1 198 ? 11.066 10.123 7.772 1.00 45.72 198 GLY A CA 1
ATOM 1602 C C . GLY A 1 198 ? 12.447 10.686 7.431 1.00 45.72 198 GLY A C 1
ATOM 1603 O O . GLY A 1 198 ? 13.081 10.201 6.501 1.00 45.72 198 GLY A O 1
ATOM 1604 N N . GLU A 1 199 ? 12.902 11.650 8.240 1.00 44.16 199 GLU A N 1
ATOM 1605 C CA . GLU A 1 199 ? 14.213 12.331 8.194 1.00 44.16 199 GLU A CA 1
ATOM 1606 C C . GLU A 1 199 ? 14.511 13.257 7.002 1.00 44.16 199 GLU A C 1
ATOM 1608 O O . GLU A 1 199 ? 15.643 13.720 6.879 1.00 44.16 199 GLU A O 1
ATOM 1613 N N . LEU A 1 200 ? 13.533 13.619 6.166 1.00 43.94 200 LEU A N 1
ATOM 1614 C CA . LEU A 1 200 ? 13.805 14.546 5.055 1.00 43.94 200 LEU A CA 1
ATOM 1615 C C . LEU A 1 200 ? 13.806 16.033 5.425 1.00 43.94 200 LEU A C 1
ATOM 1617 O O . LEU A 1 200 ? 14.317 16.824 4.638 1.00 43.94 200 LEU A O 1
ATOM 1621 N N . ASP A 1 201 ? 13.304 16.418 6.599 1.00 42.66 201 ASP A N 1
ATOM 1622 C CA . ASP A 1 201 ? 13.544 17.752 7.154 1.00 42.66 201 ASP A CA 1
ATOM 1623 C C . ASP A 1 201 ? 13.166 17.782 8.646 1.00 42.66 201 ASP A C 1
ATOM 1625 O O . ASP A 1 201 ? 11.987 17.741 8.987 1.00 42.66 201 ASP A O 1
ATOM 1629 N N . LYS A 1 202 ? 14.148 17.816 9.560 1.00 43.47 202 LYS A N 1
ATOM 1630 C CA . LYS A 1 202 ? 13.872 18.094 10.988 1.00 43.47 202 LYS A CA 1
ATOM 1631 C C . LYS A 1 202 ? 13.492 19.563 11.214 1.00 43.47 202 LYS A C 1
ATOM 1633 O O . LYS A 1 202 ? 12.991 19.883 12.286 1.00 43.47 202 LYS A O 1
ATOM 1638 N N . ASP A 1 203 ? 13.705 20.414 10.207 1.00 50.75 203 ASP A N 1
ATOM 1639 C CA . ASP A 1 203 ? 13.531 21.861 10.295 1.00 50.75 203 ASP A CA 1
ATOM 1640 C C . ASP A 1 203 ? 12.286 22.362 9.531 1.00 50.75 203 ASP A C 1
ATOM 1642 O O . ASP A 1 203 ? 11.940 23.537 9.633 1.00 50.75 203 ASP A O 1
ATOM 1646 N N . ASN A 1 204 ? 11.566 21.484 8.814 1.00 46.28 204 ASN A N 1
ATOM 1647 C CA . ASN A 1 204 ? 10.264 21.786 8.208 1.00 46.28 204 ASN A CA 1
ATOM 1648 C C . ASN A 1 204 ? 9.232 20.702 8.543 1.00 46.28 204 ASN A C 1
ATOM 1650 O O . ASN A 1 204 ? 8.965 19.806 7.739 1.00 46.28 204 ASN A O 1
ATOM 1654 N N . ASP A 1 205 ? 8.534 20.878 9.665 1.00 47.62 205 ASP A N 1
ATOM 1655 C CA . ASP A 1 205 ? 7.329 20.120 10.053 1.00 47.62 205 ASP A CA 1
ATOM 1656 C C . ASP A 1 205 ? 6.172 20.190 9.013 1.00 47.62 205 ASP A C 1
ATOM 1658 O O . ASP A 1 205 ? 5.117 19.560 9.168 1.00 47.62 205 ASP A O 1
ATOM 1662 N N . GLU A 1 206 ? 6.355 20.952 7.928 1.00 44.38 206 GLU A N 1
ATOM 1663 C CA . GLU A 1 206 ? 5.329 21.330 6.955 1.00 44.38 206 GLU A CA 1
ATOM 1664 C C . GLU A 1 206 ? 5.482 20.710 5.558 1.00 44.38 206 GLU A C 1
ATOM 1666 O O . GLU A 1 206 ? 4.515 20.719 4.795 1.00 44.38 206 GLU A O 1
ATOM 1671 N N . LYS A 1 207 ? 6.624 20.106 5.193 1.00 44.94 207 LYS A N 1
ATOM 1672 C CA . LYS A 1 207 ? 6.779 19.482 3.862 1.00 44.94 207 LYS A CA 1
ATOM 1673 C C . LYS A 1 207 ? 6.483 17.997 3.900 1.00 44.94 207 LYS A C 1
ATOM 1675 O O . LYS A 1 207 ? 7.355 17.134 3.883 1.00 44.94 207 LYS A O 1
ATOM 1680 N N . TRP A 1 208 ? 5.192 17.716 3.931 1.00 53.03 208 TRP A N 1
ATOM 1681 C CA . TRP A 1 208 ? 4.687 16.369 3.832 1.00 53.03 208 TRP A CA 1
ATOM 1682 C C . TRP A 1 208 ? 4.956 15.914 2.397 1.00 53.03 208 TRP A C 1
ATOM 1684 O O . TRP A 1 208 ? 4.501 16.549 1.444 1.00 53.03 208 TRP A O 1
ATOM 1694 N N . PHE A 1 209 ? 5.644 14.792 2.214 1.00 52.28 209 PHE A N 1
ATOM 1695 C CA . PHE A 1 209 ? 5.506 14.025 0.975 1.00 52.28 209 PHE A CA 1
ATOM 1696 C C . PHE A 1 209 ? 4.151 13.295 1.027 1.00 52.28 209 PHE A C 1
ATOM 1698 O O . PHE A 1 209 ? 4.076 12.071 1.040 1.00 52.28 209 PHE A O 1
ATOM 1705 N N . SER A 1 210 ? 3.063 14.064 1.172 1.00 65.00 210 SER A N 1
ATOM 1706 C CA . SER A 1 210 ? 1.715 13.547 1.390 1.00 65.00 210 SER A CA 1
ATOM 1707 C C . SER A 1 210 ? 1.069 13.237 0.057 1.00 65.00 210 SER A C 1
ATOM 1709 O O . SER A 1 210 ? 0.247 14.002 -0.444 1.00 65.00 210 SER A O 1
ATOM 1711 N N . GLY A 1 211 ? 1.439 12.096 -0.506 1.00 77.62 211 GLY A N 1
ATOM 1712 C CA . GLY A 1 211 ? 0.446 11.372 -1.278 1.00 77.62 211 GLY A CA 1
ATOM 1713 C C . GLY A 1 211 ? -0.763 11.011 -0.402 1.00 77.62 211 GLY A C 1
ATOM 1714 O O . GLY A 1 211 ? -0.700 11.079 0.830 1.00 77.62 211 GLY A O 1
ATOM 1715 N N . GLU A 1 212 ? -1.850 10.590 -1.027 1.00 86.31 212 GLU A N 1
ATOM 1716 C CA . GLU A 1 212 ? -3.015 9.989 -0.385 1.00 86.31 212 GLU A CA 1
ATOM 1717 C C . GLU A 1 212 ? -3.014 8.474 -0.655 1.00 86.31 212 GLU A C 1
ATOM 1719 O O . GLU A 1 212 ? -3.809 7.982 -1.466 1.00 86.31 212 GLU A O 1
ATOM 1724 N N . PRO A 1 213 ? -2.100 7.696 -0.035 1.00 90.69 213 PRO A N 1
ATOM 1725 C CA . PRO A 1 213 ? -2.070 6.267 -0.269 1.00 90.69 213 PRO A CA 1
ATOM 1726 C C . PRO A 1 213 ? -3.297 5.588 0.332 1.00 90.69 213 PRO A C 1
ATOM 1728 O O . PRO A 1 213 ? -3.938 6.096 1.251 1.00 90.69 213 PRO A O 1
ATOM 1731 N N . LYS A 1 214 ? -3.571 4.368 -0.117 1.00 92.19 214 LYS A N 1
ATOM 1732 C CA . LYS A 1 214 ? -4.422 3.426 0.613 1.00 92.19 214 LYS A CA 1
ATOM 1733 C C . LYS A 1 214 ? -3.535 2.450 1.365 1.00 92.19 214 LYS A C 1
ATOM 1735 O O . LYS A 1 214 ? -2.545 1.971 0.818 1.00 92.19 214 LYS A O 1
ATOM 1740 N N . ILE A 1 215 ? -3.891 2.129 2.602 1.00 92.00 215 ILE A N 1
ATOM 1741 C CA . ILE A 1 215 ? -3.175 1.109 3.374 1.00 92.00 215 ILE A CA 1
ATOM 1742 C C . ILE A 1 215 ? -4.044 -0.120 3.492 1.00 92.00 215 ILE A C 1
ATOM 1744 O O . ILE A 1 215 ? -5.114 -0.079 4.091 1.00 92.00 215 ILE A O 1
ATOM 1748 N N . TRP A 1 216 ? -3.531 -1.215 2.969 1.00 91.56 216 TRP A N 1
ATOM 1749 C CA . TRP A 1 216 ? -4.110 -2.537 3.038 1.00 91.56 216 TRP A CA 1
ATOM 1750 C C . TRP A 1 216 ? -3.389 -3.326 4.117 1.00 91.56 216 TRP A C 1
ATOM 1752 O O . TRP A 1 216 ? -2.156 -3.365 4.156 1.00 91.56 216 TRP A O 1
ATOM 1762 N N . TYR A 1 217 ? -4.155 -3.973 4.982 1.00 89.00 217 TYR A N 1
ATOM 1763 C CA . TYR A 1 217 ? -3.617 -4.914 5.949 1.00 89.00 217 TYR A CA 1
ATOM 1764 C C . TYR A 1 217 ? -4.667 -5.971 6.250 1.00 89.00 217 TYR A C 1
ATOM 1766 O O . TYR A 1 217 ? -5.795 -5.634 6.611 1.00 89.00 217 TYR A O 1
ATOM 1774 N N . CYS A 1 218 ? -4.305 -7.242 6.080 1.00 85.38 218 CYS A N 1
ATOM 1775 C CA . CYS A 1 218 ? -5.243 -8.357 6.147 1.00 85.38 218 CYS A CA 1
ATOM 1776 C C . CYS A 1 218 ? -6.479 -8.137 5.254 1.00 85.38 218 CYS A C 1
ATOM 1778 O O . CYS A 1 218 ? -6.401 -8.195 4.029 1.00 85.38 218 CYS A O 1
ATOM 1780 N N . ASN A 1 219 ? -7.617 -7.855 5.882 1.00 83.19 219 ASN A N 1
ATOM 1781 C CA . ASN A 1 219 ? -8.941 -7.752 5.292 1.00 83.19 219 ASN A CA 1
ATOM 1782 C C . ASN A 1 219 ? -9.557 -6.354 5.443 1.00 83.19 219 ASN A C 1
ATOM 1784 O O . ASN A 1 219 ? -10.775 -6.171 5.361 1.00 83.19 219 ASN A O 1
ATOM 1788 N N . ARG A 1 220 ? -8.707 -5.357 5.694 1.00 88.69 220 ARG A N 1
ATOM 1789 C CA . ARG A 1 220 ? -9.102 -3.961 5.840 1.00 88.69 220 ARG A CA 1
ATOM 1790 C C . ARG A 1 220 ? -8.255 -3.032 5.006 1.00 88.69 220 ARG A C 1
ATOM 1792 O O . ARG A 1 220 ? -7.082 -3.288 4.731 1.00 88.69 220 ARG A O 1
ATOM 1799 N N . VAL A 1 221 ? -8.882 -1.915 4.667 1.00 91.50 221 VAL A N 1
ATOM 1800 C CA . VAL A 1 221 ? -8.265 -0.818 3.935 1.00 91.50 221 VAL A CA 1
ATOM 1801 C C . VAL A 1 221 ? -8.532 0.481 4.652 1.00 91.50 221 VAL A C 1
ATOM 1803 O O . VAL A 1 221 ? -9.679 0.808 4.940 1.00 91.50 221 VAL A O 1
ATOM 1806 N N . LEU A 1 222 ? -7.474 1.238 4.901 1.00 92.38 222 LEU A N 1
ATOM 1807 C CA . LEU A 1 222 ? -7.565 2.633 5.284 1.00 92.38 222 LEU A CA 1
ATOM 1808 C C . LEU A 1 222 ? -7.427 3.502 4.035 1.00 92.38 222 LEU A C 1
ATOM 1810 O O . LEU A 1 222 ? -6.399 3.466 3.358 1.00 92.38 222 LEU A O 1
ATOM 1814 N N . VAL A 1 223 ? -8.452 4.303 3.767 1.00 91.44 223 VAL A N 1
ATOM 1815 C CA . VAL A 1 223 ? -8.432 5.384 2.780 1.00 91.44 223 VAL A CA 1
ATOM 1816 C C . VAL A 1 223 ? -8.331 6.694 3.546 1.00 91.44 223 VAL A C 1
ATOM 1818 O O . VAL A 1 223 ? -9.239 7.039 4.306 1.00 91.44 223 VAL A O 1
ATOM 1821 N N . PHE A 1 224 ? -7.218 7.405 3.389 1.00 86.38 224 PHE A N 1
ATOM 1822 C CA . PHE A 1 224 ? -6.967 8.630 4.141 1.00 86.38 224 PHE A CA 1
ATOM 1823 C C . PHE A 1 224 ? -7.914 9.751 3.733 1.00 86.38 224 PHE A C 1
ATOM 1825 O O . PHE A 1 224 ? -8.293 9.891 2.570 1.00 86.38 224 PHE A O 1
ATOM 1832 N N . ARG A 1 225 ? -8.248 10.598 4.705 1.00 83.88 225 ARG A N 1
ATOM 1833 C CA . ARG A 1 225 ? -8.783 11.927 4.432 1.00 83.88 225 ARG A CA 1
ATOM 1834 C C . ARG A 1 225 ? -7.612 12.876 4.180 1.00 83.88 225 ARG A C 1
ATOM 1836 O O . ARG A 1 225 ? -6.666 12.921 4.964 1.00 83.88 225 ARG A O 1
ATOM 1843 N N . LYS A 1 226 ? -7.687 13.646 3.095 1.00 81.62 226 LYS A N 1
ATOM 1844 C CA . LYS A 1 226 ? -6.659 14.626 2.728 1.00 81.62 226 LYS A CA 1
ATOM 1845 C C . LYS A 1 226 ? -6.343 15.566 3.896 1.00 81.62 226 LYS A C 1
ATOM 1847 O O . LYS A 1 226 ? -7.251 16.153 4.479 1.00 81.62 226 LYS A O 1
ATOM 1852 N N . GLY A 1 227 ? -5.053 15.724 4.193 1.00 78.69 227 GLY A N 1
ATOM 1853 C CA . GLY A 1 227 ? -4.549 16.630 5.231 1.00 78.69 227 GLY A CA 1
ATOM 1854 C C . GLY A 1 227 ? -4.627 16.094 6.663 1.00 78.69 227 GLY A C 1
ATOM 1855 O O . GLY A 1 227 ? -4.146 16.760 7.576 1.00 78.69 227 GLY A O 1
ATOM 1856 N N . GLU A 1 228 ? -5.178 14.900 6.879 1.00 83.69 228 GLU A N 1
ATOM 1857 C CA . GLU A 1 228 ? -5.286 14.307 8.212 1.00 83.69 228 GLU A CA 1
ATOM 1858 C C . GLU A 1 228 ? -4.091 13.405 8.544 1.00 83.69 228 GLU A C 1
ATOM 1860 O O . GLU A 1 228 ? -3.558 12.691 7.693 1.00 83.69 228 GLU A O 1
ATOM 1865 N N . LYS A 1 229 ? -3.683 13.415 9.819 1.00 82.00 229 LYS A N 1
ATOM 1866 C CA . LYS A 1 229 ? -2.567 12.614 10.351 1.00 82.00 229 LYS A CA 1
ATOM 1867 C C . LYS A 1 229 ? -3.070 11.629 11.404 1.00 82.00 229 LYS A C 1
ATOM 1869 O O . LYS A 1 229 ? -3.282 12.046 12.547 1.00 82.00 229 LYS A O 1
ATOM 1874 N N . PRO A 1 230 ? -3.237 10.335 11.072 1.00 86.56 230 PRO A N 1
ATOM 1875 C CA . PRO A 1 230 ? -3.563 9.345 12.082 1.00 86.56 230 PRO A CA 1
ATOM 1876 C C . PRO A 1 230 ? -2.489 9.284 13.165 1.00 86.56 230 PRO A C 1
ATOM 1878 O O . PRO A 1 230 ? -1.289 9.356 12.892 1.00 86.56 230 PRO A O 1
ATOM 1881 N N . THR A 1 231 ? -2.931 9.160 14.414 1.00 87.56 231 THR A N 1
ATOM 1882 C CA . THR A 1 231 ? -2.029 9.027 15.558 1.00 87.56 231 THR A CA 1
ATOM 1883 C C . THR A 1 231 ? -1.388 7.644 15.592 1.00 87.56 231 THR A C 1
ATOM 1885 O O . THR A 1 231 ? -1.854 6.683 14.983 1.00 87.56 231 THR A O 1
ATOM 1888 N N . GLU A 1 232 ? -0.324 7.516 16.377 1.00 85.06 232 GLU A N 1
ATOM 1889 C CA . GLU A 1 232 ? 0.290 6.217 16.658 1.00 85.06 232 GLU A CA 1
ATOM 1890 C C . GLU A 1 232 ? -0.690 5.252 17.340 1.00 85.06 232 GLU A C 1
ATOM 1892 O O . GLU A 1 232 ? -0.669 4.056 17.069 1.00 85.06 232 GLU A O 1
ATOM 1897 N N . GLU A 1 233 ? -1.588 5.773 18.185 1.00 91.19 233 GLU A N 1
ATOM 1898 C CA . GLU A 1 233 ? -2.682 4.984 18.757 1.00 91.19 233 GLU A CA 1
ATOM 1899 C C . GLU A 1 233 ? -3.628 4.468 17.670 1.00 91.19 233 GLU A C 1
ATOM 1901 O O . GLU A 1 233 ? -3.935 3.280 17.655 1.00 91.19 233 GLU A O 1
ATOM 1906 N N . PHE A 1 234 ? -4.030 5.320 16.722 1.00 92.06 234 PHE A N 1
ATOM 1907 C CA . PHE A 1 234 ? -4.871 4.890 15.609 1.00 92.06 234 PHE A CA 1
ATOM 1908 C C . PHE A 1 234 ? -4.217 3.761 14.813 1.00 92.06 234 PHE A C 1
ATOM 1910 O O . PHE A 1 234 ? -4.867 2.760 14.526 1.00 92.06 234 PHE A O 1
ATOM 1917 N N . PHE A 1 235 ? -2.928 3.884 14.482 1.00 89.94 235 PHE A N 1
ATOM 1918 C CA . PHE A 1 235 ? -2.224 2.823 13.765 1.00 89.94 235 PHE A CA 1
ATOM 1919 C C . PHE A 1 235 ? -2.070 1.553 14.598 1.00 89.94 235 PHE A C 1
ATOM 1921 O O . PHE A 1 235 ? -2.228 0.468 14.051 1.00 89.94 235 PHE A O 1
ATOM 1928 N N . ARG A 1 236 ? -1.813 1.653 15.907 1.00 89.19 236 ARG A N 1
ATOM 1929 C CA . ARG A 1 236 ? -1.788 0.475 16.787 1.00 89.19 236 ARG A CA 1
ATOM 1930 C C . ARG A 1 236 ? -3.100 -0.298 16.730 1.00 89.19 236 ARG A C 1
ATOM 1932 O O . ARG A 1 236 ? -3.072 -1.515 16.580 1.00 89.19 236 ARG A O 1
ATOM 1939 N N . GLU A 1 237 ? -4.228 0.399 16.803 1.00 91.81 237 GLU A N 1
ATOM 1940 C CA . GLU A 1 237 ? -5.543 -0.233 16.705 1.00 91.81 237 GLU A CA 1
ATOM 1941 C C . GLU A 1 237 ? -5.795 -0.764 15.286 1.00 91.81 237 GLU A C 1
ATOM 1943 O O . GLU A 1 237 ? -6.173 -1.923 15.115 1.00 91.81 237 GLU A O 1
ATOM 1948 N N . PHE A 1 238 ? -5.491 0.026 14.249 1.00 90.88 238 PHE A N 1
ATOM 1949 C CA . PHE A 1 238 ? -5.644 -0.386 12.853 1.00 90.88 238 PHE A CA 1
ATOM 1950 C C . PHE A 1 238 ? -4.759 -1.576 12.479 1.00 90.88 238 PHE A C 1
ATOM 1952 O O . PHE A 1 238 ? -5.169 -2.372 11.652 1.00 90.88 238 PHE A O 1
ATOM 1959 N N . PHE A 1 239 ? -3.577 -1.767 13.058 1.00 88.75 239 PHE A N 1
ATOM 1960 C CA . PHE A 1 239 ? -2.724 -2.935 12.791 1.00 88.75 239 PHE A CA 1
ATOM 1961 C C . PHE A 1 239 ? -2.878 -4.046 13.840 1.00 88.75 239 PHE A C 1
ATOM 1963 O O . PHE A 1 239 ? -2.199 -5.068 13.758 1.00 88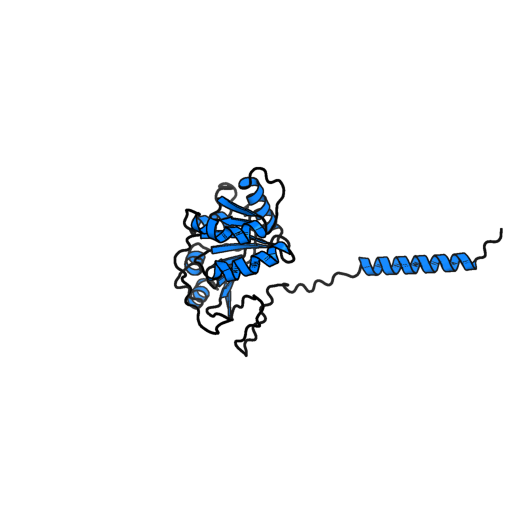.75 239 PHE A O 1
ATOM 1970 N N . SER A 1 240 ? -3.803 -3.894 14.793 1.00 87.88 240 SER A N 1
ATOM 1971 C CA . SER A 1 240 ? -4.051 -4.893 15.832 1.00 87.88 240 SER A CA 1
ATOM 1972 C C . SER A 1 240 ? -4.536 -6.221 15.231 1.00 87.88 240 SER A C 1
ATOM 1974 O O . SER A 1 240 ? -5.455 -6.215 14.401 1.00 87.88 240 SER A O 1
ATOM 1976 N N . PRO A 1 241 ? -3.991 -7.373 15.667 1.00 84.81 241 PRO A N 1
ATOM 1977 C CA . PRO A 1 241 ? -4.558 -8.682 15.340 1.00 84.81 241 PRO A CA 1
ATOM 1978 C C . PRO A 1 241 ? -6.006 -8.821 15.837 1.00 84.81 241 PRO A C 1
ATOM 1980 O O . PRO A 1 241 ? -6.822 -9.462 15.189 1.00 84.81 241 PRO A O 1
ATOM 1983 N N . ASN A 1 242 ? -6.344 -8.149 16.944 1.00 87.06 242 ASN A N 1
ATOM 1984 C CA . ASN A 1 242 ? -7.677 -8.137 17.556 1.00 87.06 242 ASN A CA 1
ATOM 1985 C C . ASN A 1 242 ? -8.478 -6.892 17.146 1.00 87.06 242 ASN A C 1
ATOM 1987 O O . ASN A 1 242 ? -9.119 -6.252 17.981 1.00 87.06 242 ASN A O 1
ATOM 1991 N N . PHE A 1 243 ? -8.372 -6.491 15.879 1.00 88.81 243 PHE A N 1
ATOM 1992 C CA . PHE A 1 243 ? -9.055 -5.308 15.364 1.00 88.81 243 PHE A CA 1
ATOM 1993 C C . PHE A 1 243 ? -10.559 -5.358 15.652 1.00 88.81 243 PHE A C 1
ATOM 1995 O O . PHE A 1 243 ? -11.230 -6.346 15.361 1.00 88.81 243 PHE A O 1
ATOM 2002 N N . ASN A 1 244 ? -11.090 -4.266 16.198 1.00 89.75 244 ASN A N 1
ATOM 2003 C CA . ASN A 1 244 ? -12.491 -4.153 16.570 1.00 89.75 244 ASN A CA 1
ATOM 2004 C C . ASN A 1 244 ? -13.070 -2.850 16.011 1.00 89.75 244 ASN A C 1
ATOM 2006 O O . ASN A 1 244 ? -12.687 -1.754 16.427 1.00 89.75 244 ASN A O 1
ATOM 2010 N N . LEU A 1 245 ? -14.015 -2.968 15.077 1.00 88.50 245 LEU A N 1
ATOM 2011 C CA . LEU A 1 245 ? -14.604 -1.810 14.406 1.00 88.50 245 LEU A CA 1
ATOM 2012 C C . LEU A 1 245 ? -15.401 -0.909 15.366 1.00 88.50 245 LEU A C 1
ATOM 2014 O O . LEU A 1 245 ? -15.381 0.311 15.212 1.00 88.50 245 LEU A O 1
ATOM 2018 N N . ASN A 1 246 ? -16.061 -1.482 16.378 1.00 90.19 246 ASN A N 1
ATOM 2019 C CA . ASN A 1 246 ? -16.797 -0.707 17.382 1.00 90.19 246 ASN A CA 1
ATOM 2020 C C . ASN A 1 246 ? -15.840 0.108 18.253 1.00 90.19 246 ASN A C 1
ATOM 2022 O O . ASN A 1 246 ? -16.073 1.295 18.457 1.00 90.19 246 ASN A O 1
ATOM 2026 N N . LEU A 1 247 ? -14.722 -0.488 18.674 1.00 92.00 247 LEU A N 1
ATOM 2027 C CA . LEU A 1 247 ? -13.683 0.226 19.419 1.00 92.00 247 LEU A CA 1
ATOM 2028 C C . LEU A 1 247 ? -13.089 1.375 18.593 1.00 92.00 247 LEU A C 1
ATOM 2030 O O . LEU A 1 247 ? -12.922 2.483 19.101 1.00 92.00 247 LEU A O 1
ATOM 2034 N N . MET A 1 248 ? -12.813 1.139 17.305 1.00 93.50 248 MET A N 1
ATOM 2035 C CA . MET A 1 248 ? -12.338 2.189 16.395 1.00 93.50 248 MET A CA 1
ATOM 2036 C C . MET A 1 248 ? -13.335 3.343 16.293 1.00 93.50 248 MET A C 1
ATOM 2038 O O . MET A 1 248 ? -12.936 4.507 16.310 1.00 93.50 248 MET A O 1
ATOM 2042 N N . LYS A 1 249 ? -14.629 3.023 16.202 1.00 92.38 249 LYS A N 1
ATOM 2043 C CA . LYS A 1 249 ? -15.708 4.009 16.133 1.00 92.38 249 LYS A CA 1
ATOM 2044 C C . LYS A 1 249 ? -15.804 4.830 17.414 1.00 92.38 249 LYS A C 1
ATOM 2046 O O . LYS A 1 249 ? -15.891 6.048 17.351 1.00 92.38 249 LYS A O 1
ATOM 2051 N N . GLU A 1 250 ? -15.754 4.182 18.572 1.00 93.62 250 GLU A N 1
ATOM 2052 C CA . GLU A 1 250 ? -15.805 4.859 19.872 1.00 93.62 250 GLU A CA 1
ATOM 2053 C C . GLU A 1 250 ? -14.621 5.810 20.084 1.00 93.62 250 GLU A C 1
ATOM 2055 O O . GLU A 1 250 ? -14.793 6.886 20.655 1.00 93.62 250 GLU A O 1
ATOM 2060 N N . LYS A 1 251 ? -13.426 5.438 19.608 1.00 94.25 251 LYS A N 1
ATOM 2061 C CA . LYS A 1 251 ? -12.198 6.221 19.807 1.00 94.25 251 LYS A CA 1
ATOM 2062 C C . LYS A 1 251 ? -11.964 7.326 18.771 1.00 94.25 251 LYS A C 1
ATOM 2064 O O . LYS A 1 251 ? -11.329 8.331 19.099 1.00 94.25 251 LYS A O 1
ATOM 2069 N N . PHE A 1 252 ? -12.379 7.131 17.515 1.00 93.31 252 PHE A N 1
ATOM 2070 C CA . PHE A 1 252 ? -11.881 7.937 16.386 1.00 93.31 252 PHE A CA 1
ATOM 2071 C C . PHE A 1 252 ? -12.950 8.510 15.444 1.00 93.31 252 PHE A C 1
ATOM 2073 O O . PHE A 1 252 ? -12.573 9.147 14.449 1.00 93.31 252 PHE A O 1
ATOM 2080 N N . SER A 1 253 ? -14.240 8.295 15.715 1.00 86.50 253 SER A N 1
ATOM 2081 C CA . SER A 1 253 ? -15.334 8.973 14.998 1.00 86.50 253 SER A CA 1
ATOM 2082 C C . SER A 1 253 ? -15.596 10.393 15.495 1.00 86.50 253 SER A C 1
ATOM 2084 O O . SER A 1 253 ? -15.197 10.730 16.631 1.00 86.50 253 SER A O 1
#

Sequence (253 aa):
MKVKKSTIAFLVTVFFASFLVYFVLNFLPYRENSTDSYVQFSCRKDMGICEHEGKICFRESLETKYGKILYDPFDCSSGKEIEYDCYSPKTCLIYFTGIGCPHCAKVDPHLFYGFVQKNPIVLIEYEVYKDRDNAKVMDWYVSNLVKNFTHAAIPQIYINGSMFLIGDIPILSNLAKYVEKSEGVCELDVIRRVLFGGELDKDNDEKWFSGEPKIWYCNRVLVFRKGEKPTEEFFREFFSPNFNLNLMKEKFS

Secondary structure (DSSP, 8-state):
----HHHHHHHHHHHHHHHHHHHHHHHS--------TT------TTT----SSS----SEEEEETTEEEEE--B-TTT-SB------S--EEEEEEE-TT-TTHHHHHHHHHTTTGGGTTEEEEEEETTT-HHHHHHHHHHHHHHSTT--S--SSEEEETTTEEEESHHHHHHHHHHHHHH------HHHHHHHHHTTTS-SS-TT-------EEEETTEEEEEPTT----HHHHHHHT-TT--HHHHHHHH-
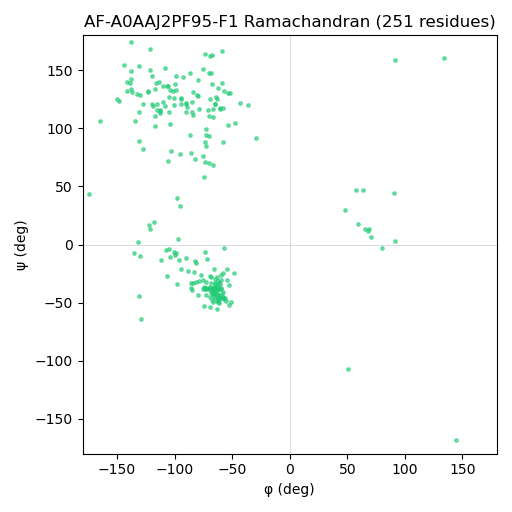
Nearest PDB structures (foldseek):
  4i8b-assembly1_B  TM=7.002E-01  e=6.386E-03  Schistosoma japonicum
  4j57-assembly1_F  TM=6.827E-01  e=8.203E-03  Plasmodium falciparum 3D7
  5n2j-assembly1_A  TM=2.957E-01  e=9.553E-01  Thermochaetoides thermophila DSM 1495
  5y7o-assembly2_B  TM=3.621E-01  e=1.902E+00  Thermomyces dupontii

Radius of gyration: 24.22 Å; Cα contacts (8 Å, |Δi|>4): 366; chains: 1; bounding box: 50×54×87 Å

Solvent-accessible surface area (backbone atoms only — not comparable to full-atom values): 14841 Å² total; per-residue (Å²): 136,85,78,62,72,71,60,57,58,53,52,53,52,55,52,51,52,53,50,49,53,55,47,51,74,74,61,60,75,80,77,77,73,87,59,79,85,81,75,77,72,76,66,56,91,86,69,78,61,57,79,90,72,90,69,84,72,56,87,41,74,47,72,35,76,38,23,38,37,37,33,33,68,54,37,60,88,75,74,39,75,57,88,68,73,40,57,85,34,48,39,32,36,40,34,40,35,38,93,88,38,75,45,24,67,66,39,47,57,49,46,50,66,64,38,36,56,75,38,38,29,37,37,38,37,27,50,36,75,89,31,69,46,22,35,52,43,50,52,50,51,39,73,74,70,38,83,94,56,92,69,90,69,65,22,27,39,31,42,70,83,75,48,75,36,63,36,40,68,53,36,78,75,37,47,70,64,52,56,74,67,52,79,67,65,43,40,71,67,56,54,46,28,67,60,58,43,60,87,77,48,95,89,44,99,75,75,64,55,57,34,78,42,35,40,35,43,55,55,33,34,41,39,61,34,90,95,49,77,73,49,72,66,54,49,52,49,73,66,35,70,82,58,49,70,66,60,49,45,76,75,40,87